Protein AF-A0A815EZP2-F1 (afdb_monomer_lite)

Foldseek 3Di:
DDPVVVCVVCVLVCCLVVLLVVLVVQCVVPVDPVSLVVSLVSNLVSCVVVVSDPPVVSVCSCVVSCVVSVNPPPPPPPDPDPPDDCCVVVVVVVVLVVLVVLVVVLVVVLVVVVLVLQLQLWCNSDLLSVLVQVLCCVLCVVPPDHDARQNSNVVCVVVSVVVNVVSVVVSCCVRPVQVVCPPDDDDPDDPPVSVVVVVVVVVVVVVVVPDQAPLNVVVVVLVVVLVCCRCQCPDPPPDHGCVVVDDVVCDDNVNSVVVSVVVQQVDANHDPPDPPDDGDGNDHPVRCVVPPPVVSVVLSVVLVVLLVVCVVVVVLVVVCVVCVVCVPPDPV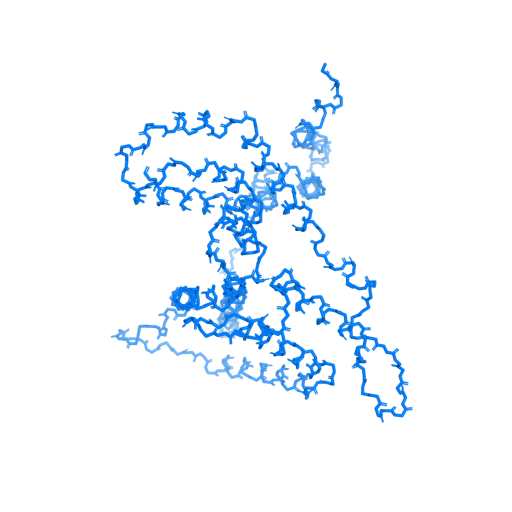VVVVVVVVVLVVVVVVDPSSVSSSVCSSNPSSDPDDPD

Sequence (370 aa):
MTIRLWLKEWYKIMIVIITPILLLPLPLLLQTDESKCAYAILMLLIYWITEAIPIPVTSLLPLVLFPLLGQSVEVINISTLSSDEERSTEQEQKLSSDQVIKLRKGLILCVAYGAVYGGLSTIVGSAATIFLKAFVDEQYANTNFRITFLNYLLFVLPVVVLMMITCWLWLQIRYNYHDLLPWCFCKYRSSNDVDKQLKKTLRRQYNELGFLQWNEGIVLALFLTTVTLWTTRDLAGGQRGWNVLFRSEYVSNGTVALLIGILTMILPNDNPCSKNWKYKPIISWTDLSKNYPWGTLTLLGAGLSISQAFQVSKLSNLLANALHFLHDSSRMAILVAIIVLNELCTQIVNNLSVGTLHMVTNGSNEKIIY

pLDDT: mean 73.45, std 15.84, range [29.08, 95.19]

Structure (mmCIF, N/CA/C/O backbone):
data_AF-A0A815EZP2-F1
#
_entry.id   AF-A0A815EZP2-F1
#
loop_
_atom_site.group_PDB
_atom_site.id
_atom_site.type_symbol
_atom_site.label_atom_id
_atom_site.label_alt_id
_atom_site.label_comp_id
_atom_site.label_asym_id
_atom_site.label_entity_id
_atom_site.label_seq_id
_atom_site.pdbx_PDB_ins_code
_atom_site.Cartn_x
_atom_site.Cartn_y
_atom_site.Cartn_z
_atom_site.occupancy
_atom_site.B_iso_or_equiv
_atom_site.auth_seq_id
_atom_site.auth_comp_id
_atom_site.auth_asym_id
_atom_site.auth_atom_id
_atom_site.pdbx_PDB_model_num
ATOM 1 N N . MET A 1 1 ? 30.664 30.933 -3.432 1.00 52.88 1 MET A N 1
ATOM 2 C CA . MET A 1 1 ? 29.886 29.912 -2.698 1.00 52.88 1 MET A CA 1
ATOM 3 C C . MET A 1 1 ? 29.066 30.633 -1.637 1.00 52.88 1 MET A C 1
ATOM 5 O O . MET A 1 1 ? 29.618 31.137 -0.672 1.00 52.88 1 MET A O 1
ATOM 9 N N . THR A 1 2 ? 27.783 30.868 -1.905 1.00 68.00 2 THR A N 1
ATOM 10 C CA . THR A 1 2 ? 26.933 31.770 -1.110 1.00 68.00 2 THR A CA 1
ATOM 11 C C . THR A 1 2 ? 26.626 31.189 0.271 1.00 68.00 2 THR A C 1
ATOM 13 O O . THR A 1 2 ? 26.142 30.065 0.356 1.00 68.00 2 THR A O 1
ATOM 16 N N . ILE A 1 3 ? 26.814 31.985 1.330 1.00 62.72 3 ILE A N 1
ATOM 17 C CA . ILE A 1 3 ? 26.511 31.679 2.747 1.00 62.72 3 ILE A CA 1
ATOM 18 C C . ILE A 1 3 ? 25.138 31.002 2.945 1.00 62.72 3 ILE A C 1
ATOM 20 O O . ILE A 1 3 ? 24.989 30.134 3.797 1.00 62.72 3 ILE A O 1
ATOM 24 N N . ARG A 1 4 ? 24.144 31.317 2.103 1.00 57.75 4 ARG A N 1
ATOM 25 C CA . ARG A 1 4 ? 22.814 30.680 2.116 1.00 57.75 4 ARG A CA 1
ATOM 26 C C . ARG A 1 4 ? 22.814 29.175 1.810 1.00 57.75 4 ARG A C 1
ATOM 28 O O . ARG A 1 4 ? 21.975 28.465 2.350 1.00 57.75 4 ARG A O 1
ATOM 35 N N . LEU A 1 5 ? 23.721 28.689 0.959 1.00 55.97 5 LEU A N 1
ATOM 36 C CA . LEU A 1 5 ? 23.849 27.257 0.644 1.00 55.97 5 LEU A CA 1
ATOM 37 C C . LEU A 1 5 ? 24.532 26.513 1.795 1.00 55.97 5 LEU A C 1
ATOM 39 O O . LEU A 1 5 ? 24.068 25.452 2.194 1.00 55.97 5 LEU A O 1
ATOM 43 N N . TRP A 1 6 ? 25.547 27.138 2.397 1.00 65.31 6 TRP A N 1
ATOM 44 C CA . TRP A 1 6 ? 26.230 26.608 3.575 1.00 65.31 6 TRP A CA 1
ATOM 45 C C . TRP A 1 6 ? 25.288 26.508 4.789 1.00 65.31 6 TRP A C 1
ATOM 47 O O . TRP A 1 6 ? 25.218 25.466 5.431 1.00 65.31 6 TRP A O 1
ATOM 57 N N . LEU A 1 7 ? 24.452 27.524 5.050 1.00 58.38 7 LEU A N 1
ATOM 58 C CA . LEU A 1 7 ? 23.439 27.437 6.112 1.00 58.38 7 LEU A CA 1
ATOM 59 C C . LEU A 1 7 ? 22.415 26.314 5.872 1.00 58.38 7 LEU A C 1
ATOM 61 O O . LEU A 1 7 ? 21.995 25.666 6.825 1.00 58.38 7 LEU A O 1
ATOM 65 N N . LYS A 1 8 ? 22.016 26.056 4.622 1.00 63.31 8 LYS A N 1
ATOM 66 C CA . LYS A 1 8 ? 20.999 25.043 4.296 1.00 63.31 8 LYS A CA 1
ATOM 67 C C . LYS A 1 8 ? 21.500 23.602 4.468 1.00 63.31 8 LYS A C 1
ATOM 69 O O . LYS A 1 8 ? 20.690 22.718 4.719 1.00 63.31 8 LYS A O 1
ATOM 74 N N . GLU A 1 9 ? 22.804 23.364 4.365 1.00 65.44 9 GLU A N 1
ATOM 75 C CA . GLU A 1 9 ? 23.397 22.038 4.596 1.00 65.44 9 GLU A CA 1
ATOM 76 C C . GLU A 1 9 ? 23.692 21.778 6.078 1.00 65.44 9 GLU A C 1
ATOM 78 O O . GLU A 1 9 ? 23.512 20.661 6.557 1.00 65.44 9 GLU A O 1
ATOM 83 N N . TRP A 1 10 ? 24.078 22.812 6.829 1.00 73.25 10 TRP A N 1
ATOM 84 C CA . TRP A 1 10 ? 24.577 22.644 8.196 1.00 73.25 10 TRP A CA 1
ATOM 85 C C . TRP A 1 10 ? 23.557 22.979 9.291 1.00 73.25 10 TRP A C 1
ATOM 87 O O . TRP A 1 10 ? 23.804 22.649 10.450 1.00 73.25 10 TRP A O 1
ATOM 97 N N . TYR A 1 11 ? 22.393 23.569 8.970 1.00 77.69 11 TYR A N 1
ATOM 98 C CA . TYR A 1 11 ? 21.425 23.998 9.996 1.00 77.69 11 TYR A CA 1
ATOM 99 C C . TYR A 1 11 ? 20.952 22.864 10.914 1.00 77.69 11 TYR A C 1
ATOM 101 O O . TYR A 1 11 ? 20.789 23.097 12.106 1.00 77.69 11 TYR A O 1
ATOM 109 N N . LYS A 1 12 ? 20.782 21.633 10.412 1.00 76.50 12 LYS A N 1
ATOM 110 C CA . LYS A 1 12 ? 20.372 20.488 11.247 1.00 76.50 12 LYS A CA 1
ATOM 111 C C . LYS A 1 12 ? 21.448 20.107 12.262 1.00 76.50 12 LYS A C 1
ATOM 113 O O . LYS A 1 12 ? 21.143 19.923 13.432 1.00 76.50 12 LYS A O 1
ATOM 118 N N . ILE A 1 13 ? 22.708 20.058 11.830 1.00 79.12 13 ILE A N 1
ATOM 119 C CA . ILE A 1 13 ? 23.859 19.759 12.697 1.00 79.12 13 ILE A CA 1
ATOM 120 C C . ILE A 1 13 ? 24.054 20.886 13.717 1.00 79.12 13 ILE A C 1
ATOM 122 O O . ILE A 1 13 ? 24.265 20.627 14.899 1.00 79.12 13 ILE A O 1
ATOM 126 N N . MET A 1 14 ? 23.909 22.138 13.277 1.00 77.06 14 MET A N 1
ATOM 127 C CA . MET A 1 14 ? 23.937 23.304 14.158 1.00 77.06 14 MET A CA 1
ATOM 128 C C . MET A 1 14 ? 22.824 23.233 15.207 1.00 77.06 14 MET A C 1
ATOM 130 O O . MET A 1 14 ? 23.104 23.448 16.376 1.00 77.06 14 MET A O 1
ATOM 134 N N . ILE A 1 15 ? 21.594 22.859 14.840 1.00 81.00 15 ILE A N 1
ATOM 135 C CA . ILE A 1 15 ? 20.498 22.666 15.801 1.00 81.00 15 ILE A CA 1
ATOM 136 C C . ILE A 1 15 ? 20.856 21.558 16.799 1.00 81.00 15 ILE A C 1
ATOM 138 O O . ILE A 1 15 ? 20.778 21.792 18.000 1.00 81.00 15 ILE A O 1
ATOM 142 N N . VAL A 1 16 ? 21.333 20.393 16.357 1.00 82.62 16 VAL A N 1
ATOM 143 C CA . VAL A 1 16 ? 21.694 19.286 17.270 1.00 82.62 16 VAL A CA 1
ATOM 144 C C . VAL A 1 16 ? 22.792 19.665 18.273 1.00 82.62 16 VAL A C 1
ATOM 146 O O . VAL A 1 16 ? 22.771 19.201 19.408 1.00 82.62 16 VAL A O 1
ATOM 149 N N . ILE A 1 17 ? 23.739 20.524 17.891 1.00 83.38 17 ILE A N 1
ATOM 150 C CA . ILE A 1 17 ? 24.850 20.927 18.767 1.00 83.38 17 ILE A CA 1
ATOM 151 C C . ILE A 1 17 ? 24.485 22.142 19.632 1.00 83.38 17 ILE A C 1
ATOM 153 O O . ILE A 1 17 ? 24.824 22.186 20.811 1.00 83.38 17 ILE A O 1
ATOM 157 N N . ILE A 1 18 ? 23.780 23.130 19.077 1.00 84.25 18 ILE A N 1
ATOM 158 C CA . ILE A 1 18 ? 23.463 24.390 19.768 1.00 84.25 18 ILE A CA 1
ATOM 159 C C . ILE A 1 18 ? 22.349 24.191 20.798 1.00 84.25 18 ILE A C 1
ATOM 161 O O . ILE A 1 18 ? 22.422 24.763 21.880 1.00 84.25 18 ILE A O 1
ATOM 165 N N . THR A 1 19 ? 21.341 23.366 20.504 1.00 83.12 19 THR A N 1
ATOM 166 C CA . THR A 1 19 ? 20.189 23.133 21.397 1.00 83.12 19 THR A CA 1
ATOM 167 C C . THR A 1 19 ? 20.578 22.640 22.805 1.00 83.12 19 THR A C 1
ATOM 169 O O . THR A 1 19 ? 20.113 23.246 23.773 1.00 83.12 19 THR A O 1
ATOM 172 N N . PRO A 1 20 ? 21.460 21.630 22.987 1.00 81.44 20 PRO A N 1
ATOM 173 C CA . PRO A 1 20 ? 21.861 21.165 24.315 1.00 81.44 20 PRO A CA 1
ATOM 174 C C . PRO A 1 20 ? 22.700 22.197 25.062 1.00 81.44 20 PRO A C 1
ATOM 176 O O . PRO A 1 20 ? 22.590 22.262 26.282 1.00 81.44 20 PRO A O 1
ATOM 179 N N . ILE A 1 21 ? 23.498 23.002 24.348 1.00 84.19 21 ILE A N 1
ATOM 180 C CA . ILE A 1 21 ? 24.347 24.063 24.912 1.00 84.19 21 ILE A CA 1
ATOM 181 C C . ILE A 1 21 ? 23.494 25.253 25.361 1.00 84.19 21 ILE A C 1
ATOM 183 O O . ILE A 1 21 ? 23.709 25.792 26.442 1.00 84.19 21 ILE A O 1
ATOM 187 N N . LEU A 1 22 ? 22.497 25.637 24.560 1.00 84.44 22 LEU A N 1
ATOM 188 C CA . LEU A 1 22 ? 21.577 26.731 24.863 1.00 84.44 22 LEU A CA 1
ATOM 189 C C . LEU A 1 22 ? 20.693 26.413 26.075 1.00 84.44 22 LEU A C 1
ATOM 191 O O . LEU A 1 22 ? 20.415 27.297 26.880 1.00 84.44 22 LEU A O 1
ATOM 195 N N . LEU A 1 23 ? 20.259 25.157 26.205 1.00 81.06 23 LEU A N 1
ATOM 196 C CA . LEU A 1 23 ? 19.436 24.690 27.322 1.00 81.06 23 LEU A CA 1
ATOM 197 C C . LEU A 1 23 ? 20.267 24.270 28.547 1.00 81.06 23 LEU A C 1
ATOM 199 O O . LEU A 1 23 ? 19.699 24.115 29.623 1.00 81.06 23 LEU A O 1
ATOM 203 N N . LEU A 1 24 ? 21.592 24.114 28.419 1.00 80.75 24 LEU A N 1
ATOM 204 C CA . LEU A 1 24 ? 22.510 23.711 29.498 1.00 80.75 24 LEU A CA 1
ATOM 205 C C . LEU A 1 24 ? 22.466 24.597 30.761 1.00 80.75 24 LEU A C 1
ATOM 207 O O . LEU A 1 24 ? 22.615 24.054 31.855 1.00 80.75 24 LEU A O 1
ATOM 211 N N . PRO A 1 25 ? 22.254 25.928 30.678 1.00 78.69 25 PRO A N 1
ATOM 212 C CA . PRO A 1 25 ? 22.149 26.768 31.868 1.00 78.69 25 PRO A CA 1
ATOM 213 C C . PRO A 1 25 ? 20.970 26.371 32.768 1.00 78.69 25 PRO A C 1
ATOM 215 O O . PRO A 1 25 ? 21.020 26.599 33.970 1.00 78.69 25 PRO A O 1
ATOM 218 N N . LEU A 1 26 ? 19.928 25.747 32.208 1.00 73.69 26 LEU A N 1
ATOM 219 C CA . LEU A 1 26 ? 18.676 25.413 32.889 1.00 73.69 26 LEU A CA 1
ATOM 220 C C . LEU A 1 26 ? 18.865 24.372 34.019 1.00 73.69 26 LEU A C 1
ATOM 222 O O . LEU A 1 26 ? 18.473 24.672 35.147 1.00 73.69 26 LEU A O 1
ATOM 226 N N . PRO A 1 27 ? 19.526 23.214 33.801 1.00 70.50 27 PRO A N 1
ATOM 227 C CA . PRO A 1 27 ? 19.880 22.290 34.883 1.00 70.50 27 PRO A CA 1
ATOM 228 C C . PRO A 1 27 ? 21.042 22.779 35.769 1.00 70.50 27 PRO A C 1
ATOM 230 O O . PRO A 1 27 ? 21.146 22.352 36.918 1.00 70.50 27 PRO A O 1
ATOM 233 N N . LEU A 1 28 ? 21.917 23.665 35.270 1.00 73.44 28 LEU A N 1
ATOM 234 C CA . LEU A 1 28 ? 23.101 24.141 36.006 1.00 73.44 28 LEU A CA 1
ATOM 235 C C . LEU A 1 28 ? 22.796 25.266 37.007 1.00 73.44 28 LEU A C 1
ATOM 237 O O . LEU A 1 28 ? 23.411 25.301 38.071 1.00 73.44 28 LEU A O 1
ATOM 241 N N . LEU A 1 29 ? 21.866 26.170 36.678 1.00 69.56 29 LEU A N 1
ATOM 242 C CA . LEU A 1 29 ? 21.496 27.316 37.520 1.00 69.56 29 LEU A CA 1
ATOM 243 C C . LEU A 1 29 ? 20.474 26.957 38.602 1.00 69.56 29 LEU A C 1
ATOM 245 O O . LEU A 1 29 ? 20.516 27.537 39.682 1.00 69.56 29 LEU A O 1
ATOM 249 N N . LEU A 1 30 ? 19.549 26.037 38.312 1.00 65.38 30 LEU A N 1
ATOM 250 C CA . LEU A 1 30 ? 18.424 25.735 39.203 1.00 65.38 30 LEU A CA 1
ATOM 251 C C . LEU A 1 30 ? 18.630 24.460 40.030 1.00 65.38 30 LEU A C 1
ATOM 253 O O . LEU A 1 30 ? 17.992 24.347 41.066 1.00 65.38 30 LEU A O 1
ATOM 257 N N . GLN A 1 31 ? 19.512 23.537 39.618 1.00 64.69 31 GLN A N 1
ATOM 258 C CA . GLN A 1 31 ? 19.901 22.291 40.316 1.00 64.69 31 GLN A CA 1
ATOM 259 C C . GLN A 1 31 ? 18.762 21.459 40.955 1.00 64.69 31 GLN A C 1
ATOM 261 O O . GLN A 1 31 ? 19.028 20.554 41.743 1.00 64.69 31 GLN A O 1
ATOM 266 N N . THR A 1 32 ? 17.499 21.695 40.594 1.00 70.56 32 THR A N 1
ATOM 267 C CA . THR A 1 32 ? 16.339 20.914 41.036 1.00 70.56 32 THR A CA 1
ATOM 268 C C . THR A 1 32 ? 16.089 19.748 40.087 1.00 70.56 32 THR A C 1
ATOM 270 O O . THR A 1 32 ? 16.377 19.835 38.889 1.00 70.56 32 THR A O 1
ATOM 273 N N . ASP A 1 33 ? 15.494 18.664 40.583 1.00 57.00 33 ASP A N 1
ATOM 274 C CA . ASP A 1 33 ? 15.139 17.510 39.745 1.00 57.00 33 ASP A CA 1
ATOM 275 C C . ASP A 1 33 ? 14.127 17.869 38.646 1.00 57.00 33 ASP A C 1
ATOM 277 O O . ASP A 1 33 ? 14.192 17.352 37.529 1.00 57.00 33 ASP A O 1
ATOM 281 N N . GLU A 1 34 ? 13.268 18.852 38.909 1.00 63.25 34 GLU A N 1
ATOM 282 C CA . GLU A 1 34 ? 12.326 19.404 37.935 1.00 63.25 34 GLU A CA 1
ATOM 283 C C . GLU A 1 34 ? 13.038 20.089 36.755 1.00 63.25 34 GLU A C 1
ATOM 285 O O . GLU A 1 34 ? 12.648 19.896 35.602 1.00 63.25 34 GLU A O 1
ATOM 290 N N . SER A 1 35 ? 14.133 20.822 37.008 1.00 63.34 35 SER A N 1
ATOM 291 C CA . SER A 1 35 ? 14.918 21.498 35.960 1.00 63.34 35 SER A CA 1
ATOM 292 C C . SER A 1 35 ? 15.638 20.522 35.020 1.00 63.34 35 SER A C 1
ATOM 294 O O . SER A 1 35 ? 15.725 20.767 33.814 1.00 63.34 35 SER A O 1
ATOM 296 N N . LYS A 1 36 ? 16.098 19.380 35.546 1.00 63.50 36 LYS A N 1
ATOM 297 C CA . LYS A 1 36 ? 16.730 18.302 34.768 1.00 63.50 36 LYS A CA 1
ATOM 298 C C . LYS A 1 36 ? 15.706 17.583 33.884 1.00 63.50 36 LYS A C 1
ATOM 300 O O . LYS A 1 36 ? 15.991 17.295 32.721 1.00 63.50 36 LYS A O 1
ATOM 305 N N . CYS A 1 37 ? 14.489 17.371 34.392 1.00 59.56 37 CYS A N 1
ATOM 306 C CA . CYS A 1 37 ? 13.375 16.831 33.608 1.00 59.56 37 CYS A CA 1
ATOM 307 C C . CYS A 1 37 ? 12.916 17.798 32.512 1.00 59.56 37 CYS A C 1
ATOM 309 O O . CYS A 1 37 ? 12.745 17.398 31.358 1.00 59.56 37 CYS A O 1
ATOM 311 N N . ALA A 1 38 ? 12.773 19.082 32.847 1.00 67.25 38 ALA A N 1
ATOM 312 C CA . ALA A 1 38 ? 12.411 20.120 31.889 1.00 67.25 38 ALA A CA 1
ATOM 313 C C . ALA A 1 38 ? 13.440 20.230 30.751 1.00 67.25 38 ALA A C 1
ATOM 315 O O . ALA A 1 38 ? 13.052 20.337 29.589 1.00 67.25 38 ALA A O 1
ATOM 316 N N . TYR A 1 39 ? 14.738 20.120 31.057 1.00 77.25 39 TYR A N 1
ATOM 317 C CA . TYR A 1 39 ? 15.813 20.077 30.060 1.00 77.25 39 TYR A CA 1
ATOM 318 C C . TYR A 1 39 ? 15.637 18.928 29.050 1.00 77.25 39 TYR A C 1
ATOM 320 O O . TYR A 1 39 ? 15.688 19.158 27.839 1.00 77.25 39 TYR A O 1
ATOM 328 N N . ALA A 1 40 ? 15.375 17.707 29.529 1.00 70.19 40 ALA A N 1
ATOM 329 C CA . ALA A 1 40 ? 15.188 16.537 28.668 1.00 70.19 40 ALA A CA 1
ATOM 330 C C . ALA A 1 40 ? 13.946 16.666 27.766 1.00 70.19 40 ALA A C 1
ATOM 332 O O . ALA A 1 40 ? 14.004 16.349 26.575 1.00 70.19 40 ALA A O 1
ATOM 333 N N . ILE A 1 41 ? 12.838 17.181 28.309 1.00 70.12 41 ILE A N 1
ATOM 334 C CA . ILE A 1 41 ? 11.584 17.376 27.567 1.00 70.12 41 ILE A CA 1
ATOM 335 C C . ILE A 1 41 ? 11.726 18.489 26.521 1.00 70.12 41 ILE A C 1
ATOM 337 O O . ILE A 1 41 ? 11.300 18.314 25.380 1.00 70.12 41 ILE A O 1
ATOM 341 N N . LEU A 1 42 ? 12.351 19.619 26.867 1.00 76.19 42 LEU A N 1
ATOM 342 C CA . LEU A 1 42 ? 12.559 20.731 25.934 1.00 76.19 42 LEU A CA 1
ATOM 343 C C . LEU A 1 42 ? 13.489 20.342 24.777 1.00 76.19 42 LEU A C 1
ATOM 345 O O . LEU A 1 42 ? 13.211 20.692 23.630 1.00 76.19 42 LEU A O 1
ATOM 349 N N . MET A 1 43 ? 14.539 19.561 25.049 1.00 77.25 43 MET A N 1
ATOM 350 C CA . MET A 1 43 ? 15.396 18.994 24.003 1.00 77.25 43 MET A CA 1
ATOM 351 C C . MET A 1 43 ? 14.627 18.064 23.056 1.00 77.25 43 MET A C 1
ATOM 353 O O . MET A 1 43 ? 14.754 18.192 21.837 1.00 77.25 43 MET A O 1
ATOM 357 N N . LEU A 1 44 ? 13.794 17.168 23.598 1.00 70.19 44 LEU A N 1
ATOM 358 C CA . LEU A 1 44 ? 12.948 16.272 22.802 1.00 70.19 44 LEU A CA 1
ATOM 359 C C . LEU A 1 44 ? 12.021 17.065 21.867 1.00 70.19 44 LEU A C 1
ATOM 361 O O . LEU A 1 44 ? 11.936 16.789 20.670 1.00 70.19 44 LEU A O 1
ATOM 365 N N . LEU A 1 45 ? 11.357 18.081 22.418 1.00 70.12 45 LEU A N 1
ATOM 366 C CA . LEU A 1 45 ? 10.350 18.876 21.724 1.00 70.12 45 LEU A CA 1
ATOM 367 C C . LEU A 1 45 ? 10.969 19.683 20.569 1.00 70.12 45 LEU A C 1
ATOM 369 O O . LEU A 1 45 ? 10.420 19.704 19.467 1.00 70.12 45 LEU A O 1
ATOM 373 N N . ILE A 1 46 ? 12.152 20.274 20.772 1.00 79.06 46 ILE A N 1
ATOM 374 C CA . ILE A 1 46 ? 12.862 21.020 19.721 1.00 79.06 46 ILE A CA 1
ATOM 375 C C . ILE A 1 46 ? 13.332 20.086 18.597 1.00 79.06 46 ILE A C 1
ATOM 377 O O . ILE A 1 46 ? 13.204 20.437 17.422 1.00 79.06 46 ILE A O 1
ATOM 381 N N . TYR A 1 47 ? 13.822 18.884 18.912 1.00 80.12 47 TYR A N 1
ATOM 382 C CA . TYR A 1 47 ? 14.264 17.928 17.888 1.00 80.12 47 TYR A CA 1
ATOM 383 C C . TYR A 1 47 ? 13.123 17.307 17.087 1.00 80.12 47 TYR A C 1
ATOM 385 O O . TYR A 1 47 ? 13.312 17.011 15.906 1.00 80.12 47 TYR A O 1
ATOM 393 N N . TRP A 1 48 ? 11.939 17.166 17.683 1.00 71.75 48 TRP A N 1
ATOM 394 C CA . TRP A 1 48 ? 10.738 16.757 16.958 1.00 71.75 48 TRP A CA 1
ATOM 395 C C . TRP A 1 48 ? 10.231 17.832 16.005 1.00 71.75 48 TRP A C 1
ATOM 397 O O . TRP A 1 48 ? 9.913 17.517 14.863 1.00 71.75 48 TRP A O 1
ATOM 407 N N . ILE A 1 49 ? 10.203 19.096 16.431 1.00 74.12 49 ILE A N 1
ATOM 408 C CA . ILE A 1 49 ? 9.731 20.193 15.572 1.00 74.12 49 ILE A CA 1
ATOM 409 C C . ILE A 1 49 ? 10.698 20.456 14.409 1.00 74.12 49 ILE A C 1
ATOM 411 O O . ILE A 1 49 ? 10.271 20.806 13.313 1.00 74.12 49 ILE A O 1
ATOM 415 N N . THR A 1 50 ? 12.004 20.308 14.636 1.00 75.81 50 THR A N 1
ATOM 416 C CA . THR A 1 50 ? 13.031 20.660 13.640 1.00 75.81 50 THR A CA 1
ATOM 417 C C . THR A 1 50 ? 13.430 19.510 12.713 1.00 75.81 50 THR A C 1
ATOM 419 O O . THR A 1 50 ? 14.191 19.743 11.771 1.00 75.81 50 THR A O 1
ATOM 422 N N . GLU A 1 51 ? 12.953 18.283 12.971 1.00 77.69 51 GLU A N 1
ATOM 423 C CA . GLU A 1 51 ? 13.362 17.046 12.279 1.00 77.69 51 GLU A CA 1
ATOM 424 C C . GLU A 1 51 ? 14.890 16.962 12.068 1.00 77.69 51 GLU A C 1
ATOM 426 O O . GLU A 1 51 ? 15.400 16.567 11.007 1.00 77.69 51 GLU A O 1
ATOM 431 N N . ALA A 1 52 ? 15.640 17.414 13.079 1.00 74.06 52 ALA A N 1
ATOM 432 C CA . ALA A 1 52 ? 17.096 17.481 13.029 1.00 74.06 52 ALA A CA 1
ATOM 433 C C . ALA A 1 52 ? 17.734 16.092 13.209 1.00 74.06 52 ALA A C 1
ATOM 435 O O . ALA A 1 52 ? 18.812 15.835 12.676 1.00 74.06 52 ALA A O 1
ATOM 436 N N . ILE A 1 53 ? 17.038 15.189 13.909 1.00 76.56 53 ILE A N 1
ATOM 437 C CA . ILE A 1 53 ? 17.402 13.785 14.139 1.00 76.56 53 ILE A CA 1
ATOM 438 C C . ILE A 1 53 ? 16.171 12.914 13.810 1.00 76.56 53 ILE A C 1
ATOM 440 O O . ILE A 1 53 ? 15.050 13.334 14.106 1.00 76.56 53 ILE A O 1
ATOM 444 N N . PRO A 1 54 ? 16.333 11.701 13.240 1.00 68.06 54 PRO A N 1
ATOM 445 C CA . PRO A 1 54 ? 15.224 10.776 13.010 1.00 68.06 54 PRO A CA 1
ATOM 446 C C . PRO A 1 54 ? 14.369 10.529 14.266 1.00 68.06 54 PRO A C 1
ATOM 448 O O . PRO A 1 54 ? 14.887 10.324 15.367 1.00 68.06 54 PRO A O 1
ATOM 451 N N . ILE A 1 55 ? 13.047 10.496 14.088 1.00 67.19 55 ILE A N 1
ATOM 452 C CA . ILE A 1 55 ? 12.036 10.357 15.155 1.00 67.19 55 ILE A CA 1
ATOM 453 C C . ILE A 1 55 ? 12.289 9.149 16.093 1.00 67.19 55 ILE A C 1
ATOM 455 O O . ILE A 1 55 ? 12.139 9.297 17.307 1.00 67.19 55 ILE A O 1
ATOM 459 N N . PRO A 1 56 ? 12.751 7.976 15.611 1.00 57.84 56 PRO A N 1
ATOM 460 C CA . PRO A 1 56 ? 13.066 6.858 16.502 1.00 57.84 56 PRO A CA 1
ATOM 461 C C . PRO A 1 56 ? 14.240 7.156 17.444 1.00 57.84 56 PRO A C 1
ATOM 463 O O . PRO A 1 56 ? 14.190 6.823 18.624 1.00 57.84 56 PRO A O 1
ATOM 466 N N . VAL A 1 57 ? 15.276 7.840 16.956 1.00 67.69 57 VAL A N 1
ATOM 467 C CA . VAL A 1 57 ? 16.484 8.143 17.740 1.00 67.69 57 VAL A CA 1
ATOM 468 C C . VAL A 1 57 ? 16.201 9.234 18.774 1.00 67.69 57 VAL A C 1
ATOM 470 O O . VAL A 1 57 ? 16.649 9.133 19.914 1.00 67.69 57 VAL A O 1
ATOM 473 N N . THR A 1 58 ? 15.387 10.233 18.424 1.00 74.38 58 THR A N 1
ATOM 474 C CA . THR A 1 58 ? 14.929 11.247 19.391 1.00 74.38 58 THR A CA 1
ATOM 475 C C . THR A 1 58 ? 14.078 10.635 20.504 1.00 74.38 58 THR A C 1
ATOM 477 O O . THR A 1 58 ? 14.217 11.034 21.654 1.00 74.38 58 THR A O 1
ATOM 480 N N . SER A 1 59 ? 13.270 9.608 20.215 1.00 60.53 59 SER A N 1
ATOM 481 C CA . SER A 1 59 ? 12.461 8.921 21.236 1.00 60.53 59 SER A CA 1
ATOM 482 C C . SER A 1 59 ? 13.276 8.116 22.262 1.00 60.53 59 SER A C 1
ATOM 484 O O . SER A 1 59 ? 12.799 7.873 23.368 1.00 60.53 59 SER A O 1
ATOM 486 N N . LEU A 1 60 ? 14.518 7.743 21.927 1.00 66.31 60 LEU A N 1
ATOM 487 C CA . LEU A 1 60 ? 15.446 7.033 22.820 1.00 66.31 60 LEU A CA 1
ATOM 488 C C . LEU A 1 60 ? 16.279 7.980 23.693 1.00 66.31 60 LEU A C 1
ATOM 490 O O . LEU A 1 60 ? 16.956 7.547 24.620 1.00 66.31 60 LEU A O 1
ATOM 494 N N . LEU A 1 61 ? 16.229 9.279 23.416 1.00 71.94 61 LEU A N 1
ATOM 495 C CA . LEU A 1 61 ? 17.046 10.292 24.071 1.00 71.94 61 LEU A CA 1
ATOM 496 C C . LEU A 1 61 ? 16.793 10.390 25.598 1.00 71.94 61 LEU A C 1
ATOM 498 O O . LEU A 1 61 ? 17.772 10.478 26.342 1.00 71.94 61 LEU A O 1
ATOM 502 N N . PRO A 1 62 ? 15.549 10.263 26.113 1.00 60.56 62 PRO A N 1
ATOM 503 C CA . PRO A 1 62 ? 15.287 10.220 27.556 1.00 60.56 62 PRO A CA 1
ATOM 504 C C . PRO A 1 62 ? 15.936 9.025 28.270 1.00 60.56 62 PRO A C 1
ATOM 506 O O . PRO A 1 62 ? 16.385 9.159 29.405 1.00 60.56 62 PRO A O 1
ATOM 509 N N . LEU A 1 63 ? 16.046 7.875 27.591 1.00 65.31 63 LEU A N 1
ATOM 510 C CA . LEU A 1 63 ? 16.672 6.663 28.134 1.00 65.31 63 LEU A CA 1
ATOM 511 C C . LEU A 1 63 ? 18.148 6.894 28.481 1.00 65.31 63 LEU A C 1
ATOM 513 O O . LEU A 1 63 ? 18.661 6.295 29.418 1.00 65.31 63 LEU A O 1
ATOM 517 N N . VAL A 1 64 ? 18.825 7.753 27.719 1.00 73.25 64 VAL A N 1
ATOM 518 C CA . VAL A 1 64 ? 20.245 8.067 27.905 1.00 73.25 64 VAL A CA 1
ATOM 519 C C . VAL A 1 64 ? 20.422 9.294 28.798 1.00 73.25 64 VAL A C 1
ATOM 521 O O . VAL A 1 64 ? 21.286 9.287 29.670 1.00 73.25 64 VAL A O 1
ATOM 524 N N . LEU A 1 65 ? 19.593 10.331 28.628 1.00 69.12 65 LEU A N 1
ATOM 525 C CA . LEU A 1 65 ? 19.707 11.572 29.397 1.00 69.12 65 LEU A CA 1
ATOM 526 C C . LEU A 1 65 ? 19.354 11.419 30.874 1.00 69.12 65 LEU A C 1
ATOM 528 O O . LEU A 1 65 ? 20.046 12.003 31.703 1.00 69.12 65 LEU A O 1
ATOM 532 N N . PHE A 1 66 ? 18.297 10.678 31.222 1.00 64.44 66 PHE A N 1
ATOM 533 C CA . PHE A 1 66 ? 17.867 10.585 32.621 1.00 64.44 66 PHE A CA 1
ATOM 534 C C . PHE A 1 66 ? 18.921 9.918 33.523 1.00 64.44 66 PHE A C 1
ATOM 536 O O . PHE A 1 66 ? 19.254 10.506 34.556 1.00 64.44 66 PHE A O 1
ATOM 543 N N . PRO A 1 67 ? 19.558 8.798 33.118 1.00 64.00 67 PRO A N 1
ATOM 544 C CA . PRO A 1 67 ? 20.689 8.242 33.859 1.00 64.00 67 PRO A CA 1
ATOM 545 C C . PRO A 1 67 ? 21.908 9.176 33.914 1.00 64.00 67 PRO A C 1
ATOM 547 O O . PRO A 1 67 ? 22.551 9.279 34.956 1.00 64.00 67 PRO A O 1
ATOM 550 N N . LEU A 1 68 ? 22.218 9.891 32.821 1.00 67.31 68 LEU A N 1
ATOM 551 C CA . LEU A 1 68 ? 23.345 10.839 32.752 1.00 67.31 68 LEU A CA 1
ATOM 552 C C . LEU A 1 68 ? 23.157 12.072 33.647 1.00 67.31 68 LEU A C 1
ATOM 554 O O . LEU A 1 68 ? 24.135 12.608 34.161 1.00 67.31 68 LEU A O 1
ATOM 558 N N . LEU A 1 69 ? 21.914 12.512 33.862 1.00 65.06 69 LEU A N 1
ATOM 559 C CA . LEU A 1 69 ? 21.565 13.634 34.743 1.00 65.06 69 LEU A CA 1
ATOM 560 C C . LEU A 1 69 ? 21.483 13.228 36.231 1.00 65.06 69 LEU A C 1
ATOM 562 O O . LEU A 1 69 ? 21.103 14.042 37.081 1.00 65.06 69 LEU A O 1
ATOM 566 N N . GLY A 1 70 ? 21.866 11.985 36.552 1.00 59.00 70 GLY A N 1
ATOM 567 C CA . GLY A 1 70 ? 21.906 11.451 37.912 1.00 59.00 70 GLY A CA 1
ATOM 568 C C . GLY A 1 70 ? 20.52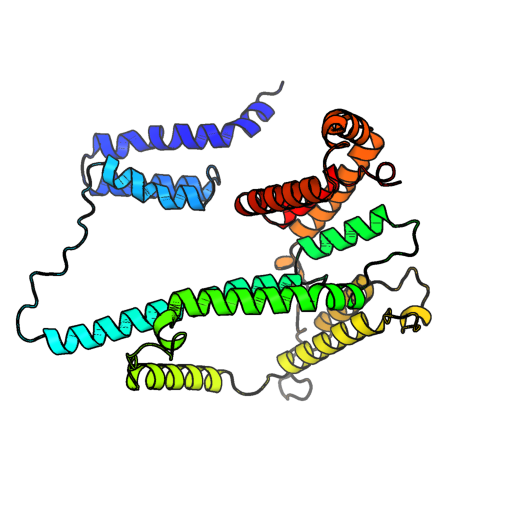7 11.156 38.499 1.00 59.00 70 GLY A C 1
ATOM 569 O O . GLY A 1 70 ? 20.412 10.996 39.710 1.00 59.00 70 GLY A O 1
ATOM 570 N N . GLN A 1 71 ? 19.482 11.099 37.667 1.00 52.09 71 GLN A N 1
ATOM 571 C CA . GLN A 1 71 ? 18.158 10.674 38.102 1.00 52.09 71 GLN A CA 1
ATOM 572 C C . GLN A 1 71 ? 18.103 9.153 38.032 1.00 52.09 71 GLN A C 1
ATOM 574 O O . GLN A 1 71 ? 18.057 8.555 36.954 1.00 52.09 71 GLN A O 1
ATOM 579 N N . SER A 1 72 ? 18.140 8.513 39.198 1.00 44.97 72 SER A N 1
ATOM 580 C CA . SER A 1 72 ? 17.854 7.091 39.307 1.00 44.97 72 SER A CA 1
ATOM 581 C C . SER A 1 72 ? 16.414 6.863 38.859 1.00 44.97 72 SER A C 1
ATOM 583 O O . SER A 1 72 ? 15.473 7.240 39.556 1.00 44.97 72 SER A O 1
ATOM 585 N N . VAL A 1 73 ? 16.237 6.247 37.691 1.00 42.62 73 VAL A N 1
ATOM 586 C CA . VAL A 1 73 ? 14.965 5.614 37.350 1.00 42.62 73 VAL A CA 1
ATOM 587 C C . VAL A 1 73 ? 14.817 4.465 38.332 1.00 42.62 73 VAL A C 1
ATOM 589 O O . VAL A 1 73 ? 15.448 3.419 38.181 1.00 42.62 73 VAL A O 1
ATOM 592 N N . GLU A 1 74 ? 14.051 4.696 39.392 1.00 41.03 74 GLU A N 1
ATOM 593 C CA . GLU A 1 74 ? 13.686 3.654 40.332 1.00 41.03 74 GLU A CA 1
ATOM 594 C C . GLU A 1 74 ? 12.837 2.647 39.551 1.00 41.03 74 GLU A C 1
ATOM 596 O O . GLU A 1 74 ? 11.668 2.872 39.232 1.00 41.03 74 GLU A O 1
ATOM 601 N N . VAL A 1 75 ? 13.471 1.551 39.135 1.00 42.69 75 VAL A N 1
ATOM 602 C CA . VAL A 1 75 ? 12.756 0.381 38.643 1.00 42.69 75 VAL A CA 1
ATOM 603 C C . VAL A 1 75 ? 11.951 -0.103 39.836 1.00 42.69 75 VAL A C 1
ATOM 605 O O . VAL A 1 75 ? 12.514 -0.653 40.779 1.00 42.69 75 VAL A O 1
ATOM 608 N N . ILE A 1 76 ? 10.651 0.186 39.826 1.00 36.72 76 ILE A N 1
ATOM 609 C CA . ILE A 1 76 ? 9.732 -0.154 40.908 1.00 36.72 76 ILE A CA 1
ATOM 610 C C . ILE A 1 76 ? 9.874 -1.654 41.198 1.00 36.72 76 ILE A C 1
ATOM 612 O O . ILE A 1 76 ? 9.432 -2.499 40.417 1.00 36.72 76 ILE A O 1
ATOM 616 N N . ASN A 1 77 ? 10.498 -1.981 42.330 1.00 33.19 77 ASN A N 1
ATOM 617 C CA . ASN A 1 77 ? 10.494 -3.320 42.904 1.00 33.19 77 ASN A CA 1
ATOM 618 C C . ASN A 1 77 ? 9.102 -3.557 43.501 1.00 33.19 77 ASN A C 1
ATOM 620 O O . ASN A 1 77 ? 8.818 -3.198 44.641 1.00 33.19 77 ASN A O 1
ATOM 624 N N . ILE A 1 78 ? 8.201 -4.135 42.704 1.00 36.44 78 ILE A N 1
ATOM 625 C CA . ILE A 1 78 ? 6.827 -4.468 43.111 1.00 36.44 78 ILE A CA 1
ATOM 626 C C . ILE A 1 78 ? 6.836 -5.768 43.933 1.00 36.44 78 ILE A C 1
ATOM 628 O O . ILE A 1 78 ? 6.329 -6.793 43.475 1.00 36.44 78 ILE A O 1
ATOM 632 N N . SER A 1 79 ? 7.451 -5.776 45.120 1.00 40.97 79 SER A N 1
ATOM 633 C CA . SER A 1 79 ? 7.511 -7.008 45.926 1.00 40.97 79 SER A CA 1
ATOM 634 C C . SER A 1 79 ? 7.387 -6.866 47.446 1.00 40.97 79 SER A C 1
ATOM 636 O O . SER A 1 79 ? 7.576 -7.869 48.125 1.00 40.97 79 SER A O 1
ATOM 638 N N . THR A 1 80 ? 7.045 -5.705 48.019 1.00 38.62 80 THR A N 1
ATOM 639 C CA . THR A 1 80 ? 7.104 -5.554 49.495 1.00 38.62 80 THR A CA 1
ATOM 640 C C . THR A 1 80 ? 5.888 -4.957 50.216 1.00 38.62 80 THR A C 1
ATOM 642 O O . THR A 1 80 ? 5.999 -4.735 51.416 1.00 38.62 80 THR A O 1
ATOM 645 N N . LEU A 1 81 ? 4.714 -4.763 49.593 1.00 35.72 81 LEU A N 1
ATOM 646 C CA . LEU A 1 81 ? 3.558 -4.155 50.300 1.00 35.72 81 LEU A CA 1
ATOM 647 C C . LEU A 1 81 ? 2.182 -4.844 50.162 1.00 35.72 81 LEU A C 1
ATOM 649 O O . LEU A 1 81 ? 1.188 -4.260 50.569 1.00 35.72 81 LEU A O 1
ATOM 653 N N . SER A 1 82 ? 2.093 -6.089 49.691 1.00 38.75 82 SER A N 1
ATOM 654 C CA . SER A 1 82 ? 0.834 -6.864 49.740 1.00 38.75 82 SER A CA 1
ATOM 655 C C . SER A 1 82 ? 1.099 -8.318 50.131 1.00 38.75 82 SER A C 1
ATOM 657 O O . SER A 1 82 ? 1.036 -9.239 49.310 1.00 38.75 82 SER A O 1
ATOM 659 N N . SER A 1 83 ? 1.537 -8.547 51.376 1.00 40.06 83 SER A N 1
ATOM 660 C CA . SER A 1 83 ? 2.055 -9.871 51.721 1.00 40.06 83 SER A CA 1
ATOM 661 C C . SER A 1 83 ? 0.985 -10.946 51.864 1.00 40.06 83 SER A C 1
ATOM 663 O O . SER A 1 83 ? 1.254 -12.016 51.330 1.00 40.06 83 SER A O 1
ATOM 665 N N . ASP A 1 84 ? -0.204 -10.728 52.448 1.00 40.59 84 ASP A N 1
ATOM 666 C CA . ASP A 1 84 ? -0.949 -11.921 52.906 1.00 40.59 84 ASP A CA 1
ATOM 667 C C . ASP A 1 84 ? -2.461 -12.041 52.603 1.00 40.59 84 ASP A C 1
ATOM 669 O O . ASP A 1 84 ? -2.947 -13.167 52.651 1.00 40.59 84 ASP A O 1
ATOM 673 N N . GLU A 1 85 ? -3.206 -11.011 52.165 1.00 39.81 85 GLU A N 1
ATOM 674 C CA . GLU A 1 85 ? -4.659 -11.181 51.866 1.00 39.81 85 GLU A CA 1
ATOM 675 C C . GLU A 1 85 ? -5.150 -10.712 50.476 1.00 39.81 85 GLU A C 1
ATOM 677 O O . GLU A 1 85 ? -6.189 -11.174 50.015 1.00 39.81 85 GLU A O 1
ATOM 682 N N . GLU A 1 86 ? -4.391 -9.904 49.727 1.00 37.12 86 GLU A N 1
ATOM 683 C CA . GLU A 1 86 ? -4.745 -9.492 48.346 1.00 37.12 86 GLU A CA 1
ATOM 684 C C . GLU A 1 86 ? -4.159 -10.404 47.254 1.00 37.12 86 GLU A C 1
ATOM 686 O O . GLU A 1 86 ? -4.484 -10.295 46.068 1.00 37.12 86 GLU A O 1
ATOM 691 N N . ARG A 1 87 ? -3.296 -11.345 47.649 1.00 30.36 87 ARG A N 1
ATOM 692 C CA . ARG A 1 87 ? -2.451 -12.124 46.739 1.00 30.36 87 ARG A CA 1
ATOM 693 C C . ARG A 1 87 ? -3.240 -13.079 45.831 1.00 30.36 87 ARG A C 1
ATOM 695 O O . ARG A 1 87 ? -2.739 -13.427 44.769 1.00 30.36 87 ARG A O 1
ATOM 702 N N . SER A 1 88 ? -4.468 -13.458 46.184 1.00 31.36 88 SER A N 1
ATOM 703 C CA . SER A 1 88 ? -5.360 -14.262 45.332 1.00 31.36 88 SER A CA 1
ATOM 704 C C . SER A 1 88 ? -6.132 -13.421 44.303 1.00 31.36 88 SER A C 1
ATOM 706 O O . SER A 1 88 ? -6.262 -13.840 43.156 1.00 31.36 88 SER A O 1
ATOM 708 N N . THR A 1 89 ? -6.578 -12.212 44.654 1.00 35.72 89 THR A N 1
ATOM 709 C CA . THR A 1 89 ? -7.399 -11.341 43.787 1.00 35.72 89 THR A CA 1
ATOM 710 C C . THR A 1 89 ? -6.565 -10.457 42.852 1.00 35.72 89 THR A C 1
ATOM 712 O O . THR A 1 89 ? -6.924 -10.269 41.687 1.00 35.72 89 THR A O 1
ATOM 715 N N . GLU A 1 90 ? -5.417 -9.950 43.315 1.00 40.22 90 GLU A N 1
ATOM 716 C CA . GLU A 1 90 ? -4.506 -9.146 42.488 1.00 40.22 90 GLU A CA 1
ATOM 717 C C . GLU A 1 90 ? -3.768 -9.995 41.450 1.00 40.22 90 GLU A C 1
ATOM 719 O O . GLU A 1 90 ? -3.558 -9.544 40.324 1.00 40.22 90 GLU A O 1
ATOM 724 N N . GLN A 1 91 ? -3.392 -11.236 41.782 1.00 32.75 91 GLN A N 1
ATOM 725 C CA . GLN A 1 91 ? -2.725 -12.126 40.826 1.00 32.75 91 GLN A CA 1
ATOM 726 C C . GLN A 1 91 ? -3.661 -12.534 39.681 1.00 32.75 91 GLN A C 1
ATOM 728 O O . GLN A 1 91 ? -3.219 -12.560 38.534 1.00 32.75 91 GLN A O 1
ATOM 733 N N . GLU A 1 92 ? -4.953 -12.756 39.941 1.00 38.44 92 GLU A N 1
ATOM 734 C CA . GLU A 1 92 ? -5.945 -13.036 38.892 1.00 38.44 92 GLU A CA 1
ATOM 735 C C . GLU A 1 92 ? -6.228 -11.810 38.002 1.00 38.44 92 GLU A C 1
ATOM 737 O O . GLU A 1 92 ? -6.317 -11.940 36.777 1.00 38.44 92 GLU A O 1
ATOM 742 N N . GLN A 1 93 ? -6.285 -10.599 38.573 1.00 41.66 93 GLN A N 1
ATOM 743 C CA . GLN A 1 93 ? -6.453 -9.360 37.797 1.00 41.66 93 GLN A CA 1
ATOM 744 C C . GLN A 1 93 ? -5.204 -8.979 36.983 1.00 41.66 93 GLN A C 1
ATOM 746 O O . GLN A 1 93 ? -5.328 -8.499 35.852 1.00 41.66 93 GLN A O 1
ATOM 751 N N . LYS A 1 94 ? -4.000 -9.224 37.511 1.00 44.56 94 LYS A N 1
ATOM 752 C CA . LYS A 1 94 ? -2.721 -8.920 36.845 1.00 44.56 94 LYS A CA 1
ATOM 753 C C . LYS A 1 94 ? -2.364 -9.958 35.768 1.00 44.56 94 LYS A C 1
ATOM 755 O O . LYS A 1 94 ? -1.874 -9.593 34.704 1.00 44.56 94 LYS A O 1
ATOM 760 N N . LEU A 1 95 ? -2.707 -11.235 35.978 1.00 40.31 95 LEU A N 1
ATOM 761 C CA . LEU A 1 95 ? -2.599 -12.289 34.956 1.00 40.31 95 LEU A CA 1
ATOM 762 C C . LEU A 1 95 ? -3.559 -12.036 33.776 1.00 40.31 95 LEU A C 1
ATOM 764 O O . LEU A 1 95 ? -3.182 -12.222 32.617 1.00 40.31 95 LEU A O 1
ATOM 768 N N . SER A 1 96 ? -4.777 -11.559 34.064 1.00 50.41 96 SER A N 1
ATOM 769 C CA . SER A 1 96 ? -5.769 -11.157 33.057 1.00 50.41 96 SER A CA 1
ATOM 770 C C . SER A 1 96 ? -5.309 -9.935 32.245 1.00 50.41 96 SER A C 1
ATOM 772 O O . SER A 1 96 ? -5.424 -9.922 31.016 1.00 50.41 96 SER A O 1
ATOM 774 N N . SER A 1 97 ? -4.703 -8.928 32.888 1.00 57.50 97 SER A N 1
ATOM 775 C CA . SER A 1 97 ? -4.226 -7.723 32.196 1.00 57.50 97 SER A CA 1
ATOM 776 C C . SER A 1 97 ? -3.028 -7.990 31.273 1.00 57.50 97 SER A C 1
ATOM 778 O O . SER A 1 97 ? -3.014 -7.495 30.143 1.00 57.50 97 SER A O 1
ATOM 780 N N . ASP A 1 98 ? -2.078 -8.842 31.669 1.00 63.91 98 ASP A N 1
ATOM 781 C CA . ASP A 1 98 ? -0.937 -9.217 30.823 1.00 63.91 98 ASP A CA 1
ATOM 782 C C . ASP A 1 98 ? -1.353 -10.013 29.576 1.00 63.91 98 ASP A C 1
ATOM 784 O O . ASP A 1 98 ? -0.807 -9.803 28.485 1.00 63.91 98 ASP A O 1
ATOM 788 N N . GLN A 1 99 ? -2.344 -10.902 29.703 1.00 63.31 99 GLN A N 1
ATOM 789 C CA . GLN A 1 99 ? -2.926 -11.626 28.567 1.00 63.31 99 GLN A CA 1
ATOM 790 C C . GLN A 1 99 ? -3.619 -10.667 27.590 1.00 63.31 99 GLN A C 1
ATOM 792 O O . GLN A 1 99 ? -3.372 -10.726 26.382 1.00 63.31 99 GLN A O 1
ATOM 797 N N . VAL A 1 100 ? -4.402 -9.714 28.106 1.00 65.44 100 VAL A N 1
ATOM 798 C CA . VAL A 1 100 ? -5.057 -8.677 27.293 1.00 65.44 100 VAL A CA 1
ATOM 799 C C . VAL A 1 100 ? -4.030 -7.772 26.601 1.00 65.44 100 VAL A C 1
ATOM 801 O O . VAL A 1 100 ? -4.204 -7.428 25.431 1.00 65.44 100 VAL A O 1
ATOM 804 N N . ILE A 1 101 ? -2.923 -7.419 27.265 1.00 69.44 101 ILE A N 1
ATOM 805 C CA . ILE A 1 101 ? -1.844 -6.612 26.672 1.00 69.44 101 ILE A CA 1
ATOM 806 C C . ILE A 1 101 ? -1.128 -7.377 25.554 1.00 69.44 101 ILE A C 1
ATOM 808 O O . ILE A 1 101 ? -0.868 -6.798 24.495 1.00 69.44 101 ILE A O 1
ATOM 812 N N . LYS A 1 102 ? -0.808 -8.663 25.752 1.00 67.19 102 LYS A N 1
ATOM 813 C CA . LYS A 1 102 ? -0.191 -9.509 24.714 1.00 67.19 102 LYS A CA 1
ATOM 814 C C . LYS A 1 102 ? -1.107 -9.650 23.502 1.00 67.19 102 LYS A C 1
ATOM 816 O O . LYS A 1 102 ? -0.647 -9.439 22.380 1.00 67.19 102 LYS A O 1
ATOM 821 N N . LEU A 1 103 ? -2.394 -9.907 23.730 1.00 68.44 103 LEU A N 1
ATOM 822 C CA . LEU A 1 103 ? -3.397 -9.978 22.673 1.00 68.44 103 LEU A CA 1
ATOM 823 C C . LEU A 1 103 ? -3.523 -8.646 21.926 1.00 68.44 103 LEU A C 1
ATOM 825 O O . LEU A 1 103 ? -3.471 -8.628 20.702 1.00 68.44 103 LEU A O 1
ATOM 829 N N . ARG A 1 104 ? -3.627 -7.520 22.642 1.00 68.50 104 ARG A N 1
ATOM 830 C CA . ARG A 1 104 ? -3.706 -6.179 22.041 1.00 68.50 104 ARG A CA 1
ATOM 831 C C . ARG A 1 104 ? -2.486 -5.879 21.172 1.00 68.50 104 ARG A C 1
ATOM 833 O O . ARG A 1 104 ? -2.644 -5.389 20.057 1.00 68.50 104 ARG A O 1
ATOM 840 N N . LYS A 1 105 ? -1.281 -6.185 21.666 1.00 73.06 105 LYS A N 1
ATOM 841 C CA . LYS A 1 105 ? -0.029 -6.037 20.908 1.00 73.06 105 LYS A CA 1
ATOM 842 C C . LYS A 1 105 ? -0.044 -6.904 19.647 1.00 73.06 105 LYS A C 1
ATOM 844 O O . LYS A 1 105 ? 0.249 -6.388 18.574 1.00 73.06 105 LYS A O 1
ATOM 849 N N . GLY A 1 106 ? -0.444 -8.171 19.766 1.00 73.56 106 GLY A N 1
ATOM 850 C CA . GLY A 1 106 ? -0.587 -9.079 18.627 1.00 73.56 106 GLY A CA 1
ATOM 851 C C . GLY A 1 106 ? -1.590 -8.569 17.588 1.00 73.56 106 GLY A C 1
ATOM 852 O O . GLY A 1 106 ? -1.283 -8.546 16.404 1.00 73.56 106 GLY A O 1
ATOM 853 N N . LEU A 1 107 ? -2.753 -8.078 18.022 1.00 72.12 107 LEU A N 1
ATOM 854 C CA . LEU A 1 107 ? -3.832 -7.615 17.143 1.00 72.12 107 LEU A CA 1
ATOM 855 C C . LEU A 1 107 ? -3.446 -6.340 16.376 1.00 72.12 107 LEU A C 1
ATOM 857 O O . LEU A 1 107 ? -3.671 -6.263 15.170 1.00 72.12 107 LEU A O 1
ATOM 861 N N . ILE A 1 108 ? -2.793 -5.377 17.037 1.00 79.38 108 ILE A N 1
ATOM 862 C CA . ILE A 1 108 ? -2.247 -4.178 16.372 1.00 79.38 108 ILE A CA 1
ATOM 863 C C . ILE A 1 108 ? -1.198 -4.576 15.325 1.00 79.38 108 ILE A C 1
ATOM 865 O O . ILE A 1 108 ? -1.196 -4.039 14.219 1.00 79.38 108 ILE A O 1
ATOM 869 N N . LEU A 1 109 ? -0.336 -5.540 15.653 1.00 79.88 109 LEU A N 1
ATOM 870 C CA . LEU A 1 109 ? 0.723 -6.000 14.761 1.00 79.88 109 LEU A CA 1
ATOM 871 C C . LEU A 1 109 ? 0.165 -6.771 13.549 1.00 79.88 109 LEU A C 1
ATOM 873 O O . LEU A 1 109 ? 0.619 -6.544 12.429 1.00 79.88 109 LEU A O 1
ATOM 877 N N . CYS A 1 110 ? -0.876 -7.593 13.741 1.00 79.69 110 CYS A N 1
ATOM 878 C CA . CYS A 1 110 ? -1.633 -8.224 12.654 1.00 79.69 110 CYS A CA 1
ATOM 879 C C . CYS A 1 110 ? -2.210 -7.183 11.688 1.00 79.69 110 CYS A C 1
ATOM 881 O O . CYS A 1 110 ? -2.074 -7.329 10.476 1.00 79.69 110 CYS A O 1
ATOM 883 N N . VAL A 1 111 ? -2.853 -6.135 12.215 1.00 81.75 111 VAL A N 1
ATOM 884 C CA . VAL A 1 111 ? -3.449 -5.073 11.389 1.00 81.75 111 VAL A CA 1
ATOM 885 C C . VAL A 1 111 ? -2.365 -4.308 10.627 1.00 81.75 111 VAL A C 1
ATOM 887 O O . VAL A 1 111 ? -2.526 -4.060 9.434 1.00 81.75 111 VAL A O 1
ATOM 890 N N . ALA A 1 112 ? -1.241 -3.990 11.277 1.00 84.19 112 ALA A N 1
ATOM 891 C CA . ALA A 1 112 ? -0.126 -3.285 10.650 1.00 84.19 112 ALA A CA 1
ATOM 892 C C . ALA A 1 112 ? 0.508 -4.091 9.500 1.00 84.19 112 ALA A C 1
ATOM 894 O O . ALA A 1 112 ? 0.610 -3.582 8.385 1.00 84.19 112 ALA A O 1
ATOM 895 N N . TYR A 1 113 ? 0.881 -5.357 9.730 1.00 84.69 113 TYR A N 1
ATOM 896 C CA . TYR A 1 113 ? 1.452 -6.205 8.676 1.00 84.69 113 TYR A CA 1
ATOM 897 C C . TYR A 1 113 ? 0.430 -6.551 7.590 1.00 84.69 113 TYR A C 1
ATOM 899 O O . TYR A 1 113 ? 0.762 -6.524 6.405 1.00 84.69 113 TYR A O 1
ATOM 907 N N . GLY A 1 114 ? -0.826 -6.807 7.969 1.00 84.19 114 GLY A N 1
ATOM 908 C CA . GLY A 1 114 ? -1.910 -7.061 7.021 1.00 84.19 114 GLY A CA 1
ATOM 909 C C . GLY A 1 114 ? -2.143 -5.886 6.070 1.00 84.19 114 GLY A C 1
ATOM 910 O O . GLY A 1 114 ? -2.303 -6.097 4.868 1.00 84.19 114 GLY A O 1
ATOM 911 N N . ALA A 1 115 ? -2.086 -4.647 6.572 1.00 85.19 115 ALA A N 1
ATOM 912 C CA . ALA A 1 115 ? -2.190 -3.450 5.739 1.00 85.19 115 ALA A CA 1
ATOM 913 C C . ALA A 1 115 ? -1.035 -3.348 4.724 1.00 85.19 115 ALA A C 1
ATOM 915 O O . ALA A 1 115 ? -1.274 -3.045 3.554 1.00 85.19 115 ALA A O 1
ATOM 916 N N . VAL A 1 116 ? 0.202 -3.654 5.139 1.00 84.56 116 VAL A N 1
ATOM 917 C CA . VAL A 1 116 ? 1.379 -3.638 4.249 1.00 84.56 116 VAL A CA 1
ATOM 918 C C . VAL A 1 116 ? 1.258 -4.696 3.149 1.00 84.56 116 VAL A C 1
ATOM 920 O O . VAL A 1 116 ? 1.420 -4.383 1.970 1.00 84.56 116 VAL A O 1
ATOM 923 N N . TYR A 1 117 ? 0.920 -5.936 3.503 1.00 87.38 117 TYR A N 1
ATOM 924 C CA . TYR A 1 117 ? 0.775 -7.031 2.538 1.00 87.38 117 TYR A CA 1
ATOM 925 C C . TYR A 1 117 ? -0.415 -6.835 1.588 1.00 87.38 117 TYR A C 1
ATOM 927 O O . TYR A 1 117 ? -0.306 -7.085 0.384 1.00 87.38 117 TYR A O 1
ATOM 935 N N . GLY A 1 118 ? -1.530 -6.297 2.092 1.00 85.38 118 GLY A N 1
ATOM 936 C CA . GLY A 1 118 ? -2.659 -5.881 1.258 1.00 85.38 118 GLY A CA 1
ATOM 937 C C . GLY A 1 118 ? -2.265 -4.798 0.247 1.00 85.38 118 GLY A C 1
ATOM 938 O O . GLY A 1 118 ? -2.613 -4.896 -0.930 1.00 85.38 118 GLY A O 1
ATOM 939 N N . GLY A 1 119 ? -1.460 -3.818 0.672 1.00 84.31 119 GLY A N 1
ATOM 940 C CA . GLY A 1 119 ? -0.924 -2.763 -0.195 1.00 84.31 119 GLY A CA 1
ATOM 941 C C . GLY A 1 119 ? 0.039 -3.258 -1.283 1.00 84.31 119 GLY A C 1
ATOM 942 O O . GLY A 1 119 ? 0.139 -2.630 -2.334 1.00 84.31 119 GLY A O 1
ATOM 943 N N . LEU A 1 120 ? 0.713 -4.394 -1.074 1.00 85.94 120 LEU A N 1
ATOM 944 C CA . LEU A 1 120 ? 1.567 -5.035 -2.085 1.00 85.94 120 LEU A CA 1
ATOM 945 C C . LEU A 1 120 ? 0.771 -5.854 -3.110 1.00 85.94 120 LEU A C 1
ATOM 947 O O . LEU A 1 120 ? 1.229 -6.046 -4.230 1.00 85.94 120 LEU A O 1
ATOM 951 N N . SER A 1 121 ? -0.425 -6.325 -2.749 1.00 87.62 121 SER A N 1
ATOM 952 C CA . SER A 1 121 ? -1.210 -7.252 -3.580 1.00 87.62 121 SER A CA 1
ATOM 953 C C . SER A 1 121 ? -1.698 -6.635 -4.893 1.00 87.62 121 SER A C 1
ATOM 955 O O . SER A 1 121 ? -1.930 -7.345 -5.868 1.00 87.62 121 SER A O 1
ATOM 957 N N . THR A 1 122 ? -1.885 -5.314 -4.931 1.00 88.88 122 THR A N 1
ATOM 958 C CA . THR A 1 122 ? -2.423 -4.607 -6.099 1.00 88.88 122 THR A CA 1
ATOM 959 C C . THR A 1 122 ? -1.489 -3.491 -6.536 1.00 88.88 122 THR A C 1
ATOM 961 O O . THR A 1 122 ? -0.832 -2.857 -5.719 1.00 88.88 122 THR A O 1
ATOM 964 N N . ILE A 1 123 ? -1.493 -3.188 -7.834 1.00 85.31 123 ILE A N 1
ATOM 965 C CA . ILE A 1 123 ? -0.608 -2.172 -8.426 1.00 85.31 123 ILE A CA 1
ATOM 966 C C . ILE A 1 123 ? -0.911 -0.735 -7.961 1.00 85.31 123 ILE A C 1
ATOM 968 O O . ILE A 1 123 ? -0.116 0.170 -8.190 1.00 85.31 123 ILE A O 1
ATOM 972 N N . VAL A 1 124 ? -2.085 -0.523 -7.355 1.00 84.44 124 VAL A N 1
ATOM 973 C CA . VAL A 1 124 ? -2.553 0.764 -6.808 1.00 84.44 124 VAL A CA 1
ATOM 974 C C . VAL A 1 124 ? -2.396 0.808 -5.282 1.00 84.44 124 VAL A C 1
ATOM 976 O O . VAL A 1 124 ? -2.557 1.862 -4.675 1.00 84.44 124 VAL A O 1
ATOM 979 N N . GLY A 1 125 ? -2.070 -0.322 -4.647 1.00 80.19 125 GLY A N 1
ATOM 980 C CA . GLY A 1 125 ? -2.103 -0.462 -3.195 1.00 80.19 125 GLY A CA 1
ATOM 981 C C . GLY A 1 125 ? -0.999 0.304 -2.469 1.00 80.19 125 GLY A C 1
ATOM 982 O O . GLY A 1 125 ? -1.208 0.750 -1.344 1.00 80.19 125 GLY A O 1
ATOM 983 N N . SER A 1 126 ? 0.160 0.508 -3.099 1.00 82.12 126 SER A N 1
ATOM 984 C CA . SER A 1 126 ? 1.233 1.311 -2.514 1.00 82.12 126 SER A CA 1
ATOM 985 C C . SER A 1 126 ? 1.952 2.167 -3.547 1.00 82.12 126 SER A C 1
ATOM 987 O O . SER A 1 126 ? 2.032 1.837 -4.734 1.00 82.12 126 SER A O 1
ATOM 989 N N . ALA A 1 127 ? 2.551 3.261 -3.078 1.00 77.94 127 ALA A N 1
ATOM 990 C CA . ALA A 1 127 ? 3.330 4.136 -3.938 1.00 77.94 127 ALA A CA 1
ATOM 991 C C . ALA A 1 127 ? 4.476 3.370 -4.630 1.00 77.94 127 ALA A C 1
ATOM 993 O O . ALA A 1 127 ? 4.645 3.504 -5.833 1.00 77.94 127 ALA A O 1
ATOM 994 N N . ALA A 1 128 ? 5.177 2.466 -3.937 1.00 78.56 128 ALA A N 1
ATOM 995 C CA . ALA A 1 128 ? 6.238 1.652 -4.542 1.00 78.56 128 ALA A CA 1
ATOM 996 C C . ALA A 1 128 ? 5.750 0.805 -5.737 1.00 78.56 128 ALA A C 1
ATOM 998 O O . ALA A 1 128 ? 6.437 0.716 -6.752 1.00 78.56 128 ALA A O 1
ATOM 999 N N . THR A 1 129 ? 4.541 0.235 -5.664 1.00 84.06 129 THR A N 1
ATOM 1000 C CA . THR A 1 129 ? 3.963 -0.559 -6.767 1.00 84.06 129 THR A CA 1
ATOM 1001 C C . THR A 1 129 ? 3.558 0.287 -7.974 1.00 84.06 129 THR A C 1
ATOM 1003 O O . THR A 1 129 ? 3.753 -0.131 -9.117 1.00 84.06 129 THR A O 1
ATOM 1006 N N . ILE A 1 130 ? 3.084 1.514 -7.735 1.00 82.12 130 ILE A N 1
ATOM 1007 C CA . ILE A 1 130 ? 2.804 2.491 -8.796 1.00 82.12 130 ILE A CA 1
ATOM 1008 C C . ILE A 1 130 ? 4.111 2.902 -9.484 1.00 82.12 130 ILE A C 1
ATOM 1010 O O . ILE A 1 130 ? 4.164 2.978 -10.710 1.00 82.12 130 ILE A O 1
ATOM 1014 N N . PHE A 1 131 ? 5.172 3.114 -8.702 1.00 77.56 131 PHE A N 1
ATOM 1015 C CA . PHE A 1 131 ? 6.500 3.449 -9.217 1.00 77.56 131 PHE A CA 1
ATOM 1016 C C . PHE A 1 131 ? 7.092 2.318 -10.056 1.00 77.56 131 PHE A C 1
ATOM 1018 O O . PHE A 1 131 ? 7.557 2.575 -11.160 1.00 77.56 131 PHE A O 1
ATOM 1025 N N . LEU A 1 132 ? 7.015 1.068 -9.589 1.00 81.25 132 LEU A N 1
ATOM 1026 C CA . LEU A 1 132 ? 7.443 -0.101 -10.362 1.00 81.25 132 LEU A CA 1
ATOM 1027 C C . LEU A 1 132 ? 6.738 -0.157 -11.722 1.00 81.25 132 LEU A C 1
ATOM 1029 O O . LEU A 1 132 ? 7.383 -0.362 -12.747 1.00 81.25 132 LEU A O 1
ATOM 1033 N N . LYS A 1 133 ? 5.415 0.047 -11.735 1.00 83.69 133 LYS A N 1
ATOM 1034 C CA . LYS A 1 133 ? 4.636 0.074 -12.974 1.00 83.69 133 LYS A CA 1
ATOM 1035 C C . LYS A 1 133 ? 5.118 1.179 -13.913 1.00 83.69 133 LYS A C 1
ATOM 1037 O O . LYS A 1 133 ? 5.327 0.913 -15.090 1.00 83.69 133 LYS A O 1
ATOM 1042 N N . ALA A 1 134 ? 5.272 2.400 -13.399 1.00 80.12 134 ALA A N 1
ATOM 1043 C CA . ALA A 1 134 ? 5.715 3.544 -14.191 1.00 80.12 134 ALA A CA 1
ATOM 1044 C C . ALA A 1 134 ? 7.113 3.316 -14.784 1.00 80.12 134 ALA A C 1
ATOM 1046 O O . ALA A 1 134 ? 7.321 3.572 -15.965 1.00 80.12 134 ALA A O 1
ATOM 1047 N N . PHE A 1 135 ? 8.032 2.764 -13.989 1.00 77.69 135 PHE A N 1
ATOM 1048 C CA . PHE A 1 135 ? 9.375 2.407 -14.434 1.00 77.69 135 PHE A CA 1
ATOM 1049 C C . PHE A 1 135 ? 9.352 1.376 -15.564 1.00 77.69 135 PHE A C 1
ATOM 1051 O O . PHE A 1 135 ? 9.997 1.569 -16.590 1.00 77.69 135 PHE A O 1
ATOM 1058 N N . VAL A 1 136 ? 8.596 0.288 -15.398 1.00 81.88 136 VAL A N 1
ATOM 1059 C CA . VAL A 1 136 ? 8.522 -0.769 -16.415 1.00 81.88 136 VAL A CA 1
ATOM 1060 C C . VAL A 1 136 ? 7.869 -0.255 -17.694 1.00 81.88 136 VAL A C 1
ATOM 1062 O O . VAL A 1 136 ? 8.375 -0.538 -18.773 1.00 81.88 136 VAL A O 1
ATOM 1065 N N . ASP A 1 137 ? 6.797 0.531 -17.594 1.00 79.88 137 ASP A N 1
ATOM 1066 C CA . ASP A 1 137 ? 6.142 1.106 -18.771 1.00 79.88 137 ASP A CA 1
ATOM 1067 C C . ASP A 1 137 ? 7.059 2.082 -19.533 1.00 79.88 137 ASP A C 1
ATOM 1069 O O . ASP A 1 137 ? 6.971 2.148 -20.756 1.00 79.88 137 ASP A O 1
ATOM 1073 N N . GLU A 1 138 ? 7.936 2.821 -18.839 1.00 76.50 138 GLU A N 1
ATOM 1074 C CA . GLU A 1 138 ? 8.917 3.712 -19.475 1.00 76.50 138 GLU A CA 1
ATOM 1075 C C . GLU A 1 138 ? 10.055 2.926 -20.140 1.00 76.50 138 GLU A C 1
ATOM 1077 O O . GLU A 1 138 ? 10.340 3.137 -21.316 1.00 76.50 138 GLU A O 1
ATOM 1082 N N . GLN A 1 139 ? 10.685 1.994 -19.416 1.00 74.25 139 GLN A N 1
ATOM 1083 C CA . GLN A 1 139 ? 11.841 1.237 -19.919 1.00 74.25 139 GLN A CA 1
ATOM 1084 C C . GLN A 1 139 ? 11.467 0.266 -21.043 1.00 74.25 139 GLN A C 1
ATOM 1086 O O . GLN A 1 139 ? 12.234 0.051 -21.973 1.00 74.25 139 GLN A O 1
ATOM 1091 N N . TYR A 1 140 ? 10.277 -0.328 -20.972 1.00 77.31 140 TYR A N 1
ATOM 1092 C CA . TYR A 1 140 ? 9.822 -1.334 -21.929 1.00 77.31 140 TYR A CA 1
ATOM 1093 C C . TYR A 1 140 ? 8.809 -0.776 -22.931 1.00 77.31 140 TYR A C 1
ATOM 1095 O O . TYR A 1 140 ? 8.133 -1.558 -23.602 1.00 77.31 140 TYR A O 1
ATOM 1103 N N . ALA A 1 141 ? 8.740 0.553 -23.092 1.00 73.12 141 ALA A N 1
ATOM 1104 C CA . ALA A 1 141 ? 7.792 1.244 -23.971 1.00 73.12 141 ALA A CA 1
ATOM 1105 C C . ALA A 1 141 ? 7.797 0.724 -25.423 1.00 73.12 141 ALA A C 1
ATOM 1107 O O . ALA A 1 141 ? 6.750 0.680 -26.069 1.00 73.12 141 ALA A O 1
ATOM 1108 N N . ASN A 1 142 ? 8.965 0.293 -25.916 1.00 71.44 142 ASN A N 1
ATOM 1109 C CA . ASN A 1 142 ? 9.166 -0.228 -27.275 1.00 71.44 142 ASN A CA 1
ATOM 1110 C C . ASN A 1 142 ? 8.843 -1.725 -27.424 1.00 71.44 142 ASN A C 1
ATOM 1112 O O . ASN A 1 142 ? 8.862 -2.263 -28.531 1.00 71.44 142 ASN A O 1
ATOM 1116 N N . THR A 1 143 ? 8.556 -2.417 -26.321 1.00 73.44 143 THR A N 1
ATOM 1117 C CA . THR A 1 143 ? 8.176 -3.831 -26.322 1.00 73.44 143 THR A CA 1
ATOM 1118 C C . THR A 1 143 ? 6.680 -3.980 -26.052 1.00 73.44 143 THR A C 1
ATOM 1120 O O . THR A 1 143 ? 6.053 -3.140 -25.413 1.00 73.44 143 THR A O 1
ATOM 1123 N N . ASN A 1 144 ? 6.079 -5.091 -26.481 1.00 67.75 144 ASN A N 1
ATOM 1124 C CA . ASN A 1 144 ? 4.675 -5.396 -26.168 1.00 67.75 144 ASN A CA 1
ATOM 1125 C C . ASN A 1 144 ? 4.457 -5.818 -24.698 1.00 67.75 144 ASN A C 1
ATOM 1127 O O . ASN A 1 144 ? 3.369 -6.272 -24.338 1.00 67.75 144 ASN A O 1
ATOM 1131 N N . PHE A 1 145 ? 5.480 -5.708 -23.847 1.00 73.44 145 PHE A N 1
ATOM 1132 C CA . PHE A 1 145 ? 5.403 -6.079 -22.445 1.00 73.44 145 PHE A CA 1
ATOM 1133 C C . PHE A 1 145 ? 4.818 -4.927 -21.625 1.00 73.44 145 PHE A C 1
ATOM 1135 O O . PHE A 1 145 ? 5.433 -3.877 -21.474 1.00 73.44 145 PHE A O 1
ATOM 1142 N N . ARG A 1 146 ? 3.611 -5.125 -21.084 1.00 72.69 146 ARG A N 1
ATOM 1143 C CA . ARG A 1 146 ? 2.944 -4.165 -20.196 1.00 72.69 146 ARG A CA 1
ATOM 1144 C C . ARG A 1 146 ? 2.471 -4.861 -18.935 1.00 72.69 146 ARG A C 1
ATOM 1146 O O . ARG A 1 146 ? 1.848 -5.925 -18.999 1.00 72.69 146 ARG A O 1
ATOM 1153 N N . ILE A 1 147 ? 2.699 -4.230 -17.787 1.00 81.56 147 ILE A N 1
ATOM 1154 C CA . ILE A 1 147 ? 2.168 -4.728 -16.519 1.00 81.56 147 ILE A CA 1
ATOM 1155 C C . ILE A 1 147 ? 0.696 -4.315 -16.415 1.00 81.56 147 ILE A C 1
ATOM 1157 O O . ILE A 1 147 ? 0.352 -3.169 -16.106 1.00 81.56 147 ILE A O 1
ATOM 1161 N N . THR A 1 148 ? -0.198 -5.264 -16.691 1.00 83.38 148 THR A N 1
ATOM 1162 C CA . THR A 1 148 ? -1.642 -5.098 -16.483 1.00 83.38 148 THR A CA 1
ATOM 1163 C C . THR A 1 148 ? -2.005 -5.342 -15.018 1.00 83.38 148 THR A C 1
ATOM 1165 O O . THR A 1 148 ? -1.282 -6.021 -14.286 1.00 83.38 148 THR A O 1
ATOM 1168 N N . PHE A 1 149 ? -3.142 -4.790 -14.576 1.00 84.88 149 PHE A N 1
ATOM 1169 C CA . PHE A 1 149 ? -3.622 -4.968 -13.200 1.00 84.88 149 PHE A CA 1
ATOM 1170 C C . PHE A 1 149 ? -3.784 -6.454 -12.847 1.00 84.88 149 PHE A C 1
ATOM 1172 O O . PHE A 1 149 ? -3.307 -6.896 -11.805 1.00 84.88 149 PHE A O 1
ATOM 1179 N N . LEU A 1 150 ? -4.413 -7.225 -13.742 1.00 84.94 150 LEU A N 1
ATOM 1180 C CA . LEU A 1 150 ? -4.670 -8.649 -13.538 1.00 84.94 150 LEU A CA 1
ATOM 1181 C C . LEU A 1 150 ? -3.378 -9.475 -13.508 1.00 84.94 150 LEU A C 1
ATOM 1183 O O . LEU A 1 150 ? -3.216 -10.297 -12.611 1.00 84.94 150 LEU A O 1
ATOM 1187 N N . ASN A 1 151 ? -2.444 -9.240 -14.438 1.00 85.94 151 ASN A N 1
ATOM 1188 C CA . ASN A 1 151 ? -1.182 -9.987 -14.477 1.00 85.94 151 ASN A CA 1
ATOM 1189 C C . ASN A 1 151 ? -0.350 -9.735 -13.217 1.00 85.94 151 ASN A C 1
ATOM 1191 O O . ASN A 1 151 ? 0.204 -10.672 -12.649 1.00 85.94 151 ASN A O 1
ATOM 1195 N N . TYR A 1 152 ? -0.298 -8.481 -12.760 1.00 88.69 152 TYR A N 1
ATOM 1196 C CA . TYR A 1 152 ? 0.388 -8.126 -11.523 1.00 88.69 152 TYR A CA 1
ATOM 1197 C C . TYR A 1 152 ? -0.247 -8.807 -10.308 1.00 88.69 152 TYR A C 1
ATOM 1199 O O . TYR A 1 152 ? 0.452 -9.442 -9.523 1.00 88.69 152 TYR A O 1
ATOM 1207 N N . LEU A 1 153 ? -1.576 -8.721 -10.186 1.00 89.25 153 LEU A N 1
ATOM 1208 C CA . LEU A 1 153 ? -2.319 -9.348 -9.096 1.00 89.25 153 LEU A CA 1
ATOM 1209 C C . LEU A 1 153 ? -2.070 -10.861 -9.055 1.00 89.25 153 LEU A C 1
ATOM 1211 O O . LEU A 1 153 ? -1.733 -11.388 -8.003 1.00 89.25 153 LEU A O 1
ATOM 1215 N N . LEU A 1 154 ? -2.184 -11.558 -10.189 1.00 89.25 154 LEU A N 1
ATOM 1216 C CA . LEU A 1 154 ? -1.968 -13.008 -10.259 1.00 89.25 154 LEU A CA 1
ATOM 1217 C C . LEU A 1 154 ? -0.526 -13.411 -9.934 1.00 89.25 154 LEU A C 1
ATOM 1219 O O . LEU A 1 154 ? -0.310 -14.464 -9.341 1.00 89.25 154 LEU A O 1
ATOM 1223 N N . PHE A 1 155 ? 0.450 -12.579 -10.300 1.00 89.56 155 PHE A N 1
ATOM 1224 C CA . PHE A 1 155 ? 1.856 -12.820 -9.991 1.00 89.56 155 PHE A CA 1
ATOM 1225 C C . PHE A 1 155 ? 2.168 -12.632 -8.499 1.00 89.56 155 PHE A C 1
ATOM 1227 O O . PHE A 1 155 ? 2.866 -13.450 -7.902 1.00 89.56 155 PHE A O 1
ATOM 1234 N N . VAL A 1 156 ? 1.644 -11.569 -7.881 1.00 91.25 156 VAL A N 1
ATOM 1235 C CA . VAL A 1 156 ? 1.995 -11.186 -6.503 1.00 91.25 156 VAL A CA 1
ATOM 1236 C C . VAL A 1 156 ? 1.134 -11.886 -5.453 1.00 91.25 156 VAL A C 1
ATOM 1238 O O . VAL A 1 156 ? 1.610 -12.151 -4.349 1.00 91.25 156 VAL A O 1
ATOM 1241 N N . LEU A 1 157 ? -0.111 -12.237 -5.775 1.00 90.12 157 LEU A N 1
ATOM 1242 C CA . LEU A 1 157 ? -1.047 -12.833 -4.820 1.00 90.12 157 LEU A CA 1
ATOM 1243 C C . LEU A 1 157 ? -0.512 -14.118 -4.158 1.00 90.12 157 LEU A C 1
ATOM 1245 O O . LEU A 1 157 ? -0.588 -14.193 -2.932 1.00 90.12 157 LEU A O 1
ATOM 1249 N N . PRO A 1 158 ? 0.094 -15.091 -4.872 1.00 92.50 158 PRO A N 1
ATOM 1250 C CA . PRO A 1 158 ? 0.697 -16.262 -4.232 1.00 92.50 158 PRO A CA 1
ATOM 1251 C C . PRO A 1 158 ? 1.806 -15.896 -3.238 1.00 92.50 158 PRO A C 1
ATOM 1253 O O . PRO A 1 158 ? 1.894 -16.484 -2.160 1.00 92.50 158 PRO A O 1
ATOM 1256 N N . VAL A 1 159 ? 2.624 -14.895 -3.578 1.00 91.69 159 VAL A N 1
ATOM 1257 C CA . VAL A 1 159 ? 3.721 -14.411 -2.729 1.00 91.69 159 VAL A CA 1
ATOM 1258 C C . VAL A 1 159 ? 3.168 -13.753 -1.469 1.00 91.69 159 VAL A C 1
ATOM 1260 O O . VAL A 1 159 ? 3.600 -14.082 -0.368 1.00 91.69 159 VAL A O 1
ATOM 1263 N N . VAL A 1 160 ? 2.172 -12.874 -1.605 1.00 92.31 160 VAL A N 1
ATOM 1264 C CA . VAL A 1 160 ? 1.539 -12.204 -0.462 1.00 92.31 160 VAL A CA 1
ATOM 1265 C C . VAL A 1 160 ? 0.825 -13.200 0.447 1.00 92.31 160 VAL A C 1
ATOM 1267 O O . VAL A 1 160 ? 0.948 -13.098 1.665 1.00 92.31 160 VAL A O 1
ATOM 1270 N N . VAL A 1 161 ? 0.124 -14.190 -0.110 1.00 90.88 161 VAL A N 1
ATOM 1271 C CA . VAL A 1 161 ? -0.511 -15.247 0.689 1.00 90.88 161 VAL A CA 1
ATOM 1272 C C . VAL A 1 161 ? 0.539 -16.017 1.488 1.00 90.88 161 VAL A C 1
ATOM 1274 O O . VAL A 1 161 ? 0.352 -16.232 2.685 1.00 90.88 161 VAL A O 1
ATOM 1277 N N . LEU A 1 162 ? 1.672 -16.365 0.870 1.00 92.50 162 LEU A N 1
ATOM 1278 C CA . LEU A 1 162 ? 2.777 -17.025 1.564 1.00 92.50 162 LEU A CA 1
ATOM 1279 C C . LEU A 1 162 ? 3.357 -16.137 2.676 1.00 92.50 162 LEU A C 1
ATOM 1281 O O . LEU A 1 162 ? 3.530 -16.617 3.794 1.00 92.50 162 LEU A O 1
ATOM 1285 N N . MET A 1 163 ? 3.585 -14.845 2.414 1.00 88.69 163 MET A N 1
ATOM 1286 C CA . MET A 1 163 ? 4.049 -13.885 3.428 1.00 88.69 163 MET A CA 1
ATOM 1287 C C . MET A 1 163 ? 3.048 -13.703 4.576 1.00 88.69 163 MET A C 1
ATOM 1289 O O . MET A 1 163 ? 3.436 -13.573 5.735 1.00 88.69 163 MET A O 1
ATOM 1293 N N . MET A 1 164 ? 1.749 -13.727 4.281 1.00 88.75 164 MET A N 1
ATOM 1294 C CA . MET A 1 164 ? 0.709 -13.610 5.296 1.00 88.75 164 MET A CA 1
ATOM 1295 C C . MET A 1 164 ? 0.652 -14.860 6.179 1.00 88.75 164 MET A C 1
ATOM 1297 O O . MET A 1 164 ? 0.515 -14.736 7.394 1.00 88.75 164 MET A O 1
ATOM 1301 N N . ILE A 1 165 ? 0.830 -16.054 5.598 1.00 89.31 165 ILE A N 1
ATOM 1302 C CA . ILE A 1 165 ? 0.925 -17.316 6.347 1.00 89.31 165 ILE A CA 1
ATOM 1303 C C . ILE A 1 165 ? 2.175 -17.331 7.230 1.00 89.31 165 ILE A C 1
ATOM 1305 O O . ILE A 1 165 ? 2.077 -17.684 8.404 1.00 89.31 165 ILE A O 1
ATOM 1309 N N . THR A 1 166 ? 3.341 -16.930 6.715 1.00 87.62 166 THR A N 1
ATOM 1310 C CA . THR A 1 166 ? 4.579 -16.905 7.512 1.00 87.62 166 THR A CA 1
ATOM 1311 C C . THR A 1 166 ? 4.518 -15.868 8.631 1.00 87.62 166 THR A C 1
ATOM 1313 O O . THR A 1 166 ? 4.922 -16.166 9.754 1.00 87.62 166 THR A O 1
ATOM 1316 N N . CYS A 1 167 ? 3.952 -14.685 8.374 1.00 86.88 167 CYS A N 1
ATOM 1317 C CA . CYS A 1 167 ? 3.709 -13.668 9.396 1.00 86.88 167 CYS A CA 1
ATOM 1318 C C . CYS A 1 167 ? 2.725 -14.165 10.460 1.00 86.88 167 CYS A C 1
ATOM 1320 O O . CYS A 1 167 ? 2.995 -14.043 11.654 1.00 86.88 167 CYS A O 1
ATOM 1322 N N . TRP A 1 168 ? 1.619 -14.789 10.045 1.00 84.62 168 TRP A N 1
ATOM 1323 C CA . TRP A 1 168 ? 0.664 -15.399 10.965 1.00 84.62 168 TRP A CA 1
ATOM 1324 C C . TRP A 1 168 ? 1.337 -16.464 11.836 1.00 84.62 168 TRP A C 1
ATOM 1326 O O . TRP A 1 168 ? 1.232 -16.387 13.057 1.00 84.62 168 TRP A O 1
ATOM 1336 N N . LEU A 1 169 ? 2.101 -17.392 11.247 1.00 86.19 169 LEU A N 1
ATOM 1337 C CA . LEU A 1 169 ? 2.863 -18.401 11.992 1.00 86.19 169 LEU A CA 1
ATOM 1338 C C . LEU A 1 169 ? 3.826 -17.756 12.996 1.00 86.19 169 LEU A C 1
ATOM 1340 O O . LEU A 1 169 ? 3.863 -18.157 14.157 1.00 86.19 169 LEU A O 1
ATOM 1344 N N . TRP A 1 170 ? 4.570 -16.729 12.584 1.00 85.38 170 TRP A N 1
ATOM 1345 C CA . TRP A 1 170 ? 5.505 -16.026 13.460 1.00 85.38 170 TRP A CA 1
ATOM 1346 C C . TRP A 1 170 ? 4.799 -15.326 14.631 1.00 85.38 170 TRP A C 1
ATOM 1348 O O . TRP A 1 170 ? 5.244 -15.434 15.775 1.00 85.38 170 TRP A O 1
ATOM 1358 N N . LEU A 1 171 ? 3.666 -14.661 14.381 1.00 82.31 171 LEU A N 1
ATOM 1359 C CA . LEU A 1 171 ? 2.863 -14.017 15.424 1.00 82.31 171 LEU A CA 1
ATOM 1360 C C . LEU A 1 171 ? 2.277 -15.038 16.398 1.00 82.31 171 LEU A C 1
ATOM 1362 O O . LEU A 1 171 ? 2.295 -14.811 17.609 1.00 82.31 171 LEU A O 1
ATOM 1366 N N . GLN A 1 172 ? 1.817 -16.179 15.889 1.00 77.88 172 GLN A N 1
ATOM 1367 C CA . GLN A 1 172 ? 1.323 -17.269 16.718 1.00 77.88 172 GLN A CA 1
ATOM 1368 C C . GLN A 1 172 ? 2.436 -17.857 17.596 1.00 77.88 172 GLN A C 1
ATOM 1370 O O . GLN A 1 172 ? 2.244 -18.009 18.799 1.00 77.88 172 GLN A O 1
ATOM 1375 N N . ILE A 1 173 ? 3.638 -18.077 17.052 1.00 80.62 173 ILE A N 1
ATOM 1376 C CA . ILE A 1 173 ? 4.812 -18.499 17.837 1.00 80.62 173 ILE A CA 1
ATOM 1377 C C . ILE A 1 173 ? 5.193 -17.434 18.876 1.00 80.62 173 ILE A C 1
ATOM 1379 O O . ILE A 1 173 ? 5.579 -17.762 19.991 1.00 80.62 173 ILE A O 1
ATOM 1383 N N . ARG A 1 174 ? 5.102 -16.140 18.562 1.00 78.12 174 ARG A N 1
ATOM 1384 C CA . ARG A 1 174 ? 5.570 -15.088 19.478 1.00 78.12 174 ARG A CA 1
ATOM 1385 C C . ARG A 1 174 ? 4.607 -14.800 20.627 1.00 78.12 174 ARG A C 1
ATOM 1387 O O . ARG A 1 174 ? 5.065 -14.529 21.744 1.00 78.12 174 ARG A O 1
ATOM 1394 N N . TYR A 1 175 ? 3.308 -14.779 20.336 1.00 70.94 175 TYR A N 1
ATOM 1395 C CA . TYR A 1 175 ? 2.265 -14.321 21.256 1.00 70.94 175 TYR A CA 1
A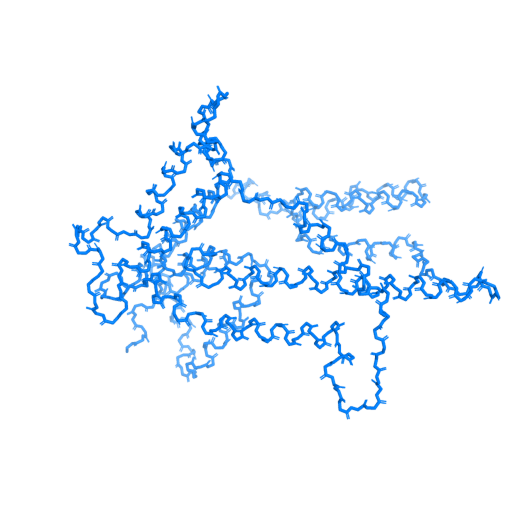TOM 1396 C C . TYR A 1 175 ? 1.388 -15.453 21.792 1.00 70.94 175 TYR A C 1
ATOM 1398 O O . TYR A 1 175 ? 0.810 -15.277 22.862 1.00 70.94 175 TYR A O 1
ATOM 1406 N N . ASN A 1 176 ? 1.330 -16.597 21.104 1.00 64.81 176 ASN A N 1
ATOM 1407 C CA . ASN A 1 176 ? 0.446 -17.713 21.440 1.00 64.81 176 ASN A CA 1
ATOM 1408 C C . ASN A 1 176 ? 1.149 -19.093 21.385 1.00 64.81 176 ASN A C 1
ATOM 1410 O O . ASN A 1 176 ? 0.551 -20.100 21.010 1.00 64.81 176 ASN A O 1
ATOM 1414 N N . TYR A 1 177 ? 2.432 -19.162 21.778 1.00 55.59 177 TYR A N 1
ATOM 1415 C CA . TYR A 1 177 ? 3.245 -20.393 21.707 1.00 55.59 177 TYR A CA 1
ATOM 1416 C C . TYR A 1 177 ? 2.702 -21.573 22.524 1.00 55.59 177 TYR A C 1
ATOM 1418 O O . TYR A 1 177 ? 3.031 -22.718 22.224 1.00 55.59 177 TYR A O 1
ATOM 1426 N N . HIS A 1 178 ? 1.886 -21.310 23.548 1.00 53.25 178 HIS A N 1
ATOM 1427 C CA . HIS A 1 178 ? 1.309 -22.350 24.397 1.00 53.25 178 HIS A CA 1
ATOM 1428 C C . HIS A 1 178 ? 0.217 -23.178 23.696 1.00 53.25 178 HIS A C 1
ATOM 1430 O O . HIS A 1 178 ? 0.024 -24.330 24.076 1.00 53.25 178 HIS A O 1
ATOM 1436 N N . ASP A 1 179 ? -0.428 -22.645 22.651 1.00 53.94 179 ASP A N 1
ATOM 1437 C CA . ASP A 1 179 ? -1.457 -23.361 21.879 1.00 53.94 179 ASP A CA 1
ATOM 1438 C C . ASP A 1 179 ? -0.886 -24.074 20.634 1.00 53.94 179 ASP A C 1
ATOM 1440 O O . ASP A 1 179 ? -1.526 -24.969 20.083 1.00 53.94 179 ASP A O 1
ATOM 1444 N N . LEU A 1 180 ? 0.323 -23.704 20.178 1.00 48.69 180 LEU A N 1
ATOM 1445 C CA . LEU A 1 180 ? 0.911 -24.208 18.924 1.00 48.69 180 LEU A CA 1
ATOM 1446 C C . LEU A 1 180 ? 1.633 -25.556 19.031 1.00 48.69 180 LEU A C 1
ATOM 1448 O O . LEU A 1 180 ? 1.883 -26.192 18.007 1.00 48.69 180 LEU A O 1
ATOM 1452 N N . LEU A 1 181 ? 1.976 -25.996 20.243 1.00 49.50 181 LEU A N 1
ATOM 1453 C CA . LEU A 1 181 ? 2.554 -27.314 20.517 1.00 49.50 181 LEU A CA 1
ATOM 1454 C C . LEU A 1 181 ? 1.561 -28.153 21.342 1.00 49.50 181 LEU A C 1
ATOM 1456 O O . LEU A 1 181 ? 1.725 -28.278 22.555 1.00 49.50 181 LEU A O 1
ATOM 1460 N N . PRO A 1 182 ? 0.561 -28.807 20.718 1.00 47.12 182 PRO A N 1
ATOM 1461 C CA . PRO A 1 182 ? -0.329 -29.724 21.429 1.00 47.12 182 PRO A CA 1
ATOM 1462 C C . PRO A 1 182 ? 0.377 -31.015 21.876 1.00 47.12 182 PRO A C 1
ATOM 1464 O O . PRO A 1 182 ? -0.234 -31.845 22.545 1.00 47.12 182 PRO A O 1
ATOM 1467 N N . TRP A 1 183 ? 1.634 -31.233 21.469 1.00 43.56 183 TRP A N 1
ATOM 1468 C CA . TRP A 1 183 ? 2.270 -32.551 21.532 1.00 43.56 183 TRP A CA 1
ATOM 1469 C C . TRP A 1 183 ? 3.115 -32.816 22.784 1.00 43.56 183 TRP A C 1
ATOM 1471 O O . TRP A 1 183 ? 3.492 -33.958 23.021 1.00 43.56 183 TRP A O 1
ATOM 1481 N N . CYS A 1 184 ? 3.341 -31.816 23.642 1.00 39.78 184 CYS A N 1
ATOM 1482 C CA . CYS A 1 184 ? 4.095 -31.998 24.885 1.00 39.78 184 CYS A CA 1
ATOM 1483 C C . CYS A 1 184 ? 3.334 -31.449 26.107 1.00 39.78 184 CYS A C 1
ATOM 1485 O O . CYS A 1 184 ? 3.532 -30.325 26.548 1.00 39.78 184 CYS A O 1
ATOM 1487 N N . PHE A 1 185 ? 2.463 -32.295 26.661 1.00 36.44 185 PHE A N 1
ATOM 1488 C CA . PHE A 1 185 ? 2.238 -32.489 28.104 1.00 36.44 185 PHE A CA 1
ATOM 1489 C C . PHE A 1 185 ? 1.866 -31.324 29.041 1.00 36.44 185 PHE A C 1
ATOM 1491 O O . PHE A 1 185 ? 1.972 -31.501 30.250 1.00 36.44 185 PHE A O 1
ATOM 1498 N N . CYS A 1 186 ? 1.308 -30.205 28.578 1.00 39.72 186 CYS A N 1
ATOM 1499 C CA . CYS A 1 186 ? 0.559 -29.301 29.465 1.00 39.72 186 CYS A CA 1
ATOM 1500 C C . CYS A 1 186 ? -0.614 -28.654 28.721 1.00 39.72 186 CYS A C 1
ATOM 1502 O O . CYS A 1 186 ? -0.412 -27.817 27.849 1.00 39.72 186 CYS A O 1
ATOM 1504 N N . LYS A 1 187 ? -1.855 -29.002 29.097 1.00 37.31 187 LYS A N 1
ATOM 1505 C CA . LYS A 1 187 ? -3.042 -28.205 28.748 1.00 37.31 187 LYS A CA 1
ATOM 1506 C C . LYS A 1 187 ? -2.846 -26.801 29.325 1.00 37.31 187 LYS A C 1
ATOM 1508 O O . LYS A 1 187 ? -3.080 -26.596 30.515 1.00 37.31 187 LYS A O 1
ATOM 1513 N N . TYR A 1 188 ? -2.427 -25.846 28.499 1.00 42.78 188 TYR A N 1
ATOM 1514 C CA . TYR A 1 188 ? -2.522 -24.437 28.848 1.00 42.78 188 TYR A CA 1
ATOM 1515 C C . TYR A 1 188 ? -4.009 -24.093 28.938 1.00 42.78 188 TYR A C 1
ATOM 1517 O O . TYR A 1 188 ? -4.754 -24.134 27.959 1.00 42.78 188 TYR A O 1
ATOM 1525 N N . ARG A 1 189 ? -4.478 -23.876 30.165 1.00 43.00 189 ARG A N 1
ATOM 1526 C CA . ARG A 1 189 ? -5.865 -23.533 30.444 1.00 43.00 189 ARG A CA 1
ATOM 1527 C C . ARG A 1 189 ? -6.016 -22.039 30.200 1.00 43.00 189 ARG A C 1
ATOM 1529 O O . ARG A 1 189 ? -5.768 -21.253 31.109 1.00 43.00 189 ARG A O 1
ATOM 1536 N N . SER A 1 190 ? -6.404 -21.662 28.977 1.00 49.28 190 SER A N 1
ATOM 1537 C CA . SER A 1 190 ? -6.941 -20.319 28.744 1.00 49.28 190 SER A CA 1
ATOM 1538 C C . SER A 1 190 ? -8.029 -20.073 29.786 1.00 49.28 190 SER A C 1
ATOM 1540 O O . SER A 1 190 ? -8.887 -20.935 30.020 1.00 49.28 190 SER A O 1
ATOM 1542 N N . SER A 1 191 ? -7.944 -18.945 30.486 1.00 53.91 191 SER A N 1
ATOM 1543 C CA . SER A 1 191 ? -8.977 -18.558 31.433 1.00 53.91 191 SER A CA 1
ATOM 1544 C C . SER A 1 191 ? -10.253 -18.318 30.630 1.00 53.91 191 SER A C 1
ATOM 1546 O O . SER A 1 191 ? -10.389 -17.299 29.953 1.00 53.91 191 SER A O 1
ATOM 1548 N N . ASN A 1 192 ? -11.179 -19.283 30.679 1.00 59.34 192 ASN A N 1
ATOM 1549 C CA . ASN A 1 192 ? -12.462 -19.257 29.967 1.00 59.34 192 ASN A CA 1
ATOM 1550 C C . ASN A 1 192 ? -13.220 -17.929 30.153 1.00 59.34 192 ASN A C 1
ATOM 1552 O O . ASN A 1 192 ? -14.040 -17.568 29.309 1.00 59.34 192 ASN A O 1
ATOM 1556 N N . ASP A 1 193 ? -12.961 -17.208 31.243 1.00 61.94 193 ASP A N 1
ATOM 1557 C CA . ASP A 1 193 ? -13.618 -15.948 31.562 1.00 61.94 193 ASP A CA 1
ATOM 1558 C C . ASP A 1 193 ? -13.079 -14.760 30.756 1.00 61.94 193 ASP A C 1
ATOM 1560 O O . ASP A 1 193 ? -13.879 -13.935 30.305 1.00 61.94 193 ASP A O 1
ATOM 1564 N N . VAL A 1 194 ? -11.771 -14.692 30.480 1.00 63.72 194 VAL A N 1
ATOM 1565 C CA . VAL A 1 194 ? -11.170 -13.599 29.687 1.00 63.72 194 VAL A CA 1
ATOM 1566 C C . VAL A 1 194 ? -11.617 -13.689 28.228 1.00 63.72 194 VAL A C 1
ATOM 1568 O O . VAL A 1 194 ? -12.091 -12.703 27.661 1.00 63.72 194 VAL A O 1
ATOM 1571 N N . ASP A 1 195 ? -11.584 -14.888 27.642 1.00 67.75 195 ASP A N 1
ATOM 1572 C CA . ASP A 1 195 ? -12.043 -15.124 26.267 1.00 67.75 195 ASP A CA 1
ATOM 1573 C C . ASP A 1 195 ? -13.539 -14.828 26.106 1.00 67.75 195 ASP A C 1
ATOM 1575 O O . ASP A 1 195 ? -13.987 -14.261 25.102 1.00 67.75 195 ASP A O 1
ATOM 1579 N N . LYS A 1 196 ? -14.336 -15.162 27.127 1.00 72.75 196 LYS A N 1
ATOM 1580 C CA . LYS A 1 196 ? -15.776 -14.886 27.152 1.00 72.75 196 LYS A CA 1
ATOM 1581 C C . LYS A 1 196 ? -16.061 -13.388 27.258 1.00 72.75 196 LYS A C 1
ATOM 1583 O O . LYS A 1 196 ? -16.954 -12.898 26.558 1.00 72.75 196 LYS A O 1
ATOM 1588 N N . GLN A 1 197 ? -15.303 -12.653 28.075 1.00 67.06 197 GLN A N 1
ATOM 1589 C CA . GLN A 1 197 ? -15.394 -11.193 28.167 1.00 67.06 197 GLN A CA 1
ATOM 1590 C C . GLN A 1 197 ? -14.966 -10.516 26.860 1.00 67.06 197 GLN A C 1
ATOM 1592 O O . GLN A 1 197 ? -15.706 -9.682 26.339 1.00 67.06 197 GLN A O 1
ATOM 1597 N N . LEU A 1 198 ? -13.841 -10.927 26.271 1.00 68.62 198 LEU A N 1
ATOM 1598 C CA . LEU A 1 198 ? -13.355 -10.413 24.991 1.00 68.62 198 LEU A CA 1
ATOM 1599 C C . LEU A 1 198 ? -14.378 -10.632 23.871 1.00 68.62 198 LEU A C 1
ATOM 1601 O O . LEU A 1 198 ? -14.732 -9.694 23.155 1.00 68.62 198 LEU A O 1
ATOM 1605 N N . LYS A 1 199 ? -14.904 -11.855 23.743 1.00 74.00 199 LYS A N 1
ATOM 1606 C CA . LYS A 1 199 ? -15.915 -12.197 22.735 1.00 74.00 199 LYS A CA 1
ATOM 1607 C C . LYS A 1 199 ? -17.193 -11.383 22.917 1.00 74.00 199 LYS A C 1
ATOM 1609 O O . LYS A 1 199 ? -17.795 -10.967 21.928 1.00 74.00 199 LYS A O 1
ATOM 1614 N N . LYS A 1 200 ? -17.601 -11.120 24.164 1.00 78.69 200 LYS A N 1
ATOM 1615 C CA . LYS A 1 200 ? -18.746 -10.250 24.471 1.00 78.69 200 LYS A CA 1
ATOM 1616 C C . LYS A 1 200 ? -18.481 -8.808 24.032 1.00 78.69 200 LYS A C 1
ATOM 1618 O O . LYS A 1 200 ? -19.354 -8.219 23.401 1.00 78.69 200 LYS A O 1
ATOM 1623 N N . THR A 1 201 ? -17.293 -8.268 24.300 1.00 74.06 201 THR A N 1
ATOM 1624 C CA . THR A 1 201 ? -16.899 -6.910 23.886 1.00 74.06 201 THR A CA 1
ATOM 1625 C C . THR A 1 201 ? -16.824 -6.779 22.366 1.00 74.06 201 THR A C 1
ATOM 1627 O O . THR A 1 201 ? -17.428 -5.865 21.813 1.00 74.06 201 THR A O 1
ATOM 1630 N N . LEU A 1 202 ? -16.175 -7.723 21.674 1.00 77.75 202 LEU A N 1
ATOM 1631 C CA . LEU A 1 202 ? -16.108 -7.753 20.207 1.00 77.75 202 LEU A CA 1
ATOM 1632 C C . LEU A 1 202 ? -17.497 -7.849 19.582 1.00 77.75 202 LEU A C 1
ATOM 1634 O O . LEU A 1 202 ? -17.790 -7.151 18.618 1.00 77.75 202 LEU A O 1
ATOM 1638 N N . ARG A 1 203 ? -18.377 -8.678 20.152 1.00 83.88 203 ARG A N 1
ATOM 1639 C CA . ARG A 1 203 ? -19.749 -8.803 19.661 1.00 83.88 203 ARG A CA 1
ATOM 1640 C C . ARG A 1 203 ? -20.572 -7.548 19.923 1.00 83.88 203 ARG A C 1
ATOM 1642 O O . ARG A 1 203 ? -21.400 -7.204 19.092 1.00 83.88 203 ARG A O 1
ATOM 1649 N N . ARG A 1 204 ? -20.332 -6.852 21.039 1.00 84.94 204 ARG A N 1
ATOM 1650 C CA . ARG A 1 204 ? -20.954 -5.553 21.311 1.00 84.94 204 ARG A CA 1
ATOM 1651 C C . ARG A 1 204 ? -20.531 -4.529 20.263 1.00 84.94 204 ARG A C 1
ATOM 1653 O O . ARG A 1 204 ? -21.400 -3.952 19.631 1.00 84.94 204 ARG A O 1
ATOM 1660 N N . GLN A 1 205 ? -19.225 -4.397 20.025 1.00 82.88 205 GLN A N 1
ATOM 1661 C CA . GLN A 1 205 ? -18.682 -3.512 18.992 1.00 82.88 205 GLN A CA 1
ATOM 1662 C C . GLN A 1 205 ? -19.223 -3.872 17.605 1.00 82.88 205 GLN A C 1
ATOM 1664 O O . GLN A 1 205 ? -19.715 -2.994 16.920 1.00 82.88 205 GLN A O 1
ATOM 1669 N N . TYR A 1 206 ? -19.238 -5.155 17.225 1.00 84.69 206 TYR A N 1
ATOM 1670 C CA . TYR A 1 206 ? -19.813 -5.614 15.954 1.00 84.69 206 TYR A CA 1
ATOM 1671 C C . TYR A 1 206 ? -21.292 -5.237 15.805 1.00 84.69 206 TYR A C 1
ATOM 1673 O O . TYR A 1 206 ? -21.707 -4.750 14.759 1.00 84.69 206 TYR A O 1
ATOM 1681 N N . ASN A 1 207 ? -22.085 -5.420 16.862 1.00 87.62 207 ASN A N 1
ATOM 1682 C CA . ASN A 1 207 ? -23.495 -5.043 16.854 1.00 87.62 207 ASN A CA 1
ATOM 1683 C C . ASN A 1 207 ? -23.694 -3.514 16.813 1.00 87.62 207 ASN A C 1
ATOM 1685 O O . ASN A 1 207 ? -24.726 -3.063 16.323 1.00 87.62 207 ASN A O 1
ATOM 1689 N N . GLU A 1 208 ? -22.730 -2.725 17.301 1.00 91.25 208 GLU A N 1
ATOM 1690 C CA . GLU A 1 208 ? -22.734 -1.256 17.217 1.00 91.25 208 GLU A CA 1
ATOM 1691 C C . GLU A 1 208 ? -22.495 -0.743 15.779 1.00 91.25 208 GLU A C 1
ATOM 1693 O O . GLU A 1 208 ? -22.925 0.370 15.485 1.00 91.25 208 GLU A O 1
ATOM 1698 N N . LEU A 1 209 ? -21.893 -1.529 14.863 1.00 84.81 209 LEU A N 1
ATOM 1699 C CA . LEU A 1 209 ? -21.729 -1.115 13.452 1.00 84.81 209 LEU A CA 1
ATOM 1700 C C . LEU A 1 209 ? -23.073 -0.950 12.720 1.00 84.81 209 LEU A C 1
ATOM 1702 O O . LEU A 1 209 ? -23.173 -0.140 11.803 1.00 84.81 209 LEU A O 1
ATOM 1706 N N . GLY A 1 210 ? -24.113 -1.681 13.131 1.00 87.31 210 GLY A N 1
ATOM 1707 C CA . GLY A 1 210 ? -25.438 -1.596 12.516 1.00 87.31 210 GLY A CA 1
ATOM 1708 C C . GLY A 1 210 ? -25.507 -2.164 11.091 1.00 87.31 210 GLY A C 1
ATOM 1709 O O . GLY A 1 210 ? -24.691 -2.987 10.677 1.00 87.31 210 GLY A O 1
ATOM 1710 N N . PHE A 1 211 ? -26.550 -1.772 10.356 1.00 87.38 211 PHE A N 1
ATOM 1711 C CA . PHE A 1 211 ? -26.762 -2.181 8.965 1.00 87.38 211 PHE A CA 1
ATOM 1712 C C . PHE A 1 211 ? -25.973 -1.293 7.998 1.00 87.38 211 PHE A C 1
ATOM 1714 O O . PHE A 1 211 ? -25.747 -0.120 8.289 1.00 87.38 211 PHE A O 1
ATOM 1721 N N . LEU A 1 212 ? -25.628 -1.848 6.829 1.00 88.00 212 LEU A N 1
ATOM 1722 C CA . LEU A 1 212 ? -24.914 -1.140 5.765 1.00 88.00 212 LEU A CA 1
ATOM 1723 C C . LEU A 1 212 ? -25.634 0.167 5.405 1.00 88.00 212 LEU A C 1
ATOM 1725 O O . LEU A 1 212 ? -26.813 0.156 5.031 1.00 88.00 212 LEU A O 1
ATOM 1729 N N . GLN A 1 213 ? -24.918 1.283 5.508 1.00 89.38 213 GLN A N 1
ATOM 1730 C CA . GLN A 1 213 ? -25.452 2.590 5.149 1.00 89.38 213 GLN A CA 1
ATOM 1731 C C . GLN A 1 213 ? -25.532 2.755 3.621 1.00 89.38 213 GLN A C 1
ATOM 1733 O O . GLN A 1 213 ? -24.866 2.066 2.848 1.00 89.38 213 GLN A O 1
ATOM 1738 N N . TRP A 1 214 ? -26.368 3.687 3.155 1.00 88.81 214 TRP A N 1
ATOM 1739 C CA . TRP A 1 214 ? -26.583 3.927 1.720 1.00 88.81 214 TRP A CA 1
ATOM 1740 C C . TRP A 1 214 ? -25.292 4.318 0.981 1.00 88.81 214 TRP A C 1
ATOM 1742 O O . TRP A 1 214 ? -24.974 3.759 -0.070 1.00 88.81 214 TRP A O 1
ATOM 1752 N N . ASN A 1 215 ? -24.524 5.243 1.558 1.00 90.88 215 ASN A N 1
ATOM 1753 C CA . ASN A 1 215 ? -23.212 5.659 1.062 1.00 90.88 215 ASN A CA 1
ATOM 1754 C C . ASN A 1 215 ? -22.213 4.494 1.013 1.00 90.88 215 ASN A C 1
ATOM 1756 O O . ASN A 1 215 ? -21.534 4.329 0.003 1.00 90.88 215 ASN A O 1
ATOM 1760 N N . GLU A 1 216 ? -22.152 3.664 2.056 1.00 91.88 216 GLU A N 1
ATOM 1761 C CA . GLU A 1 216 ? -21.296 2.474 2.107 1.00 91.88 216 GLU A CA 1
ATOM 1762 C C . GLU A 1 216 ? -21.649 1.495 0.983 1.00 91.88 216 GLU A C 1
ATOM 1764 O O . GLU A 1 216 ? -20.756 0.972 0.317 1.00 91.88 216 GLU A O 1
ATOM 1769 N N . GLY A 1 217 ? -22.944 1.314 0.705 1.00 93.25 217 GLY A N 1
ATOM 1770 C CA . GLY A 1 217 ? -23.427 0.520 -0.424 1.00 93.25 217 GLY A CA 1
ATOM 1771 C C . GLY A 1 217 ? -22.978 1.063 -1.783 1.00 93.25 217 GLY A C 1
ATOM 1772 O O . GLY A 1 217 ? -22.494 0.296 -2.617 1.00 93.25 217 GLY A O 1
ATOM 1773 N N . ILE A 1 218 ? -23.075 2.380 -2.007 1.00 93.38 218 ILE A N 1
ATOM 1774 C CA . ILE A 1 218 ? -22.605 3.001 -3.258 1.00 93.38 218 ILE A CA 1
ATOM 1775 C C . ILE A 1 218 ? -21.084 2.883 -3.392 1.00 93.38 218 ILE A C 1
ATOM 1777 O O . ILE A 1 218 ? -20.593 2.511 -4.457 1.00 93.38 218 ILE A O 1
ATOM 1781 N N . VAL A 1 219 ? -20.326 3.172 -2.331 1.00 94.06 219 VAL A N 1
ATOM 1782 C CA . VAL A 1 219 ? -18.859 3.067 -2.343 1.00 94.06 219 VAL A CA 1
ATOM 1783 C C . VAL A 1 219 ? -18.424 1.628 -2.619 1.00 94.06 219 VAL A C 1
ATOM 1785 O O . VAL A 1 219 ? -17.532 1.413 -3.439 1.00 94.06 219 VAL A O 1
ATOM 1788 N N . LEU A 1 220 ? -19.092 0.639 -2.018 1.00 94.56 220 LEU A N 1
ATOM 1789 C CA . LEU A 1 220 ? -18.850 -0.776 -2.296 1.00 94.56 220 LEU A CA 1
ATOM 1790 C C . LEU A 1 220 ? -19.141 -1.119 -3.765 1.00 94.56 220 LEU A C 1
ATOM 1792 O O . LEU A 1 220 ? -18.327 -1.779 -4.410 1.00 94.56 220 LEU A O 1
ATOM 1796 N N . ALA A 1 221 ? -20.256 -0.638 -4.321 1.00 95.19 221 ALA A N 1
ATOM 1797 C CA . ALA A 1 221 ? -20.600 -0.855 -5.725 1.00 95.19 221 ALA A CA 1
ATOM 1798 C C . ALA A 1 221 ? -19.572 -0.221 -6.680 1.00 95.19 221 ALA A C 1
ATOM 1800 O O . ALA A 1 221 ? -19.130 -0.869 -7.631 1.00 95.19 221 ALA A O 1
ATOM 1801 N N . LEU A 1 222 ? -19.136 1.014 -6.413 1.00 95.19 222 LEU A N 1
ATOM 1802 C CA . LEU A 1 222 ? -18.092 1.695 -7.187 1.00 95.19 222 LEU A CA 1
ATOM 1803 C C . LEU A 1 222 ? -16.747 0.971 -7.089 1.00 95.19 222 LEU A C 1
ATOM 1805 O O . LEU A 1 222 ? -16.056 0.818 -8.097 1.00 95.19 222 LEU A O 1
ATOM 1809 N N . PHE A 1 223 ? -16.387 0.480 -5.904 1.00 93.44 223 PHE A N 1
ATOM 1810 C CA . PHE A 1 223 ? -15.172 -0.301 -5.698 1.00 93.44 223 PHE A CA 1
ATOM 1811 C C . PHE A 1 223 ? -15.198 -1.606 -6.505 1.00 93.44 223 PHE A C 1
ATOM 1813 O O . PHE A 1 223 ? -14.274 -1.870 -7.275 1.00 93.44 223 PHE A O 1
ATOM 1820 N N . LEU A 1 224 ? -16.281 -2.384 -6.413 1.00 94.94 224 LEU A N 1
ATOM 1821 C CA . LEU A 1 224 ? -16.449 -3.618 -7.192 1.00 94.94 224 LEU A CA 1
ATOM 1822 C C . LEU A 1 224 ? -16.448 -3.345 -8.701 1.00 94.94 224 LEU A C 1
ATOM 182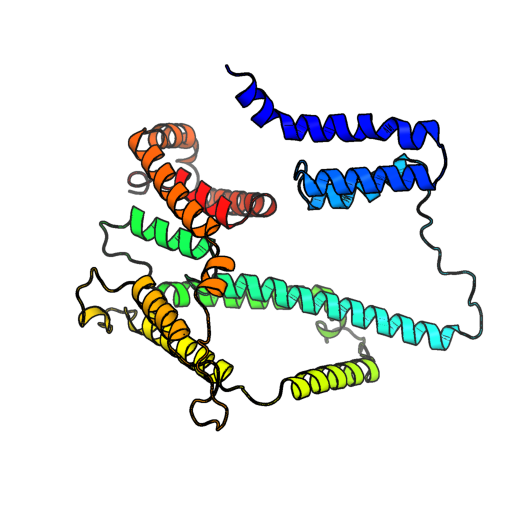4 O O . LEU A 1 224 ? -15.830 -4.089 -9.466 1.00 94.94 224 LEU A O 1
ATOM 1828 N N . THR A 1 225 ? -17.074 -2.247 -9.129 1.00 94.81 225 THR A N 1
ATOM 1829 C CA . THR A 1 225 ? -17.057 -1.797 -10.528 1.00 94.81 225 THR A CA 1
ATOM 1830 C C . THR A 1 225 ? -15.635 -1.468 -10.981 1.00 94.81 225 THR A C 1
ATOM 1832 O O . THR A 1 225 ? -15.218 -1.898 -12.052 1.00 94.81 225 THR A O 1
ATOM 1835 N N . THR A 1 226 ? -14.857 -0.774 -10.148 1.00 92.81 226 THR A N 1
ATOM 1836 C CA . THR A 1 226 ? -13.451 -0.433 -10.424 1.00 92.81 226 THR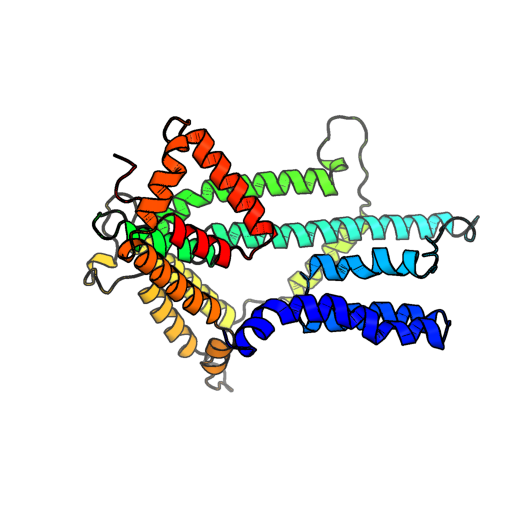 A CA 1
ATOM 1837 C C . THR A 1 226 ? -12.599 -1.684 -10.594 1.00 92.81 226 THR A C 1
ATOM 1839 O O . THR A 1 226 ? -11.889 -1.814 -11.590 1.00 92.81 226 THR A O 1
ATOM 1842 N N . VAL A 1 227 ? -12.697 -2.627 -9.650 1.00 90.44 227 VAL A N 1
ATOM 1843 C CA . VAL A 1 227 ? -11.957 -3.894 -9.705 1.00 90.44 227 VAL A CA 1
ATOM 1844 C C . VAL A 1 227 ? -12.336 -4.674 -10.960 1.00 90.44 227 VAL A C 1
ATOM 1846 O O . VAL A 1 227 ? -11.451 -5.135 -11.675 1.00 90.44 227 VAL A O 1
ATOM 1849 N N . THR A 1 228 ? -13.630 -4.763 -11.273 1.00 91.12 228 THR A N 1
ATOM 1850 C CA . THR A 1 228 ? -14.121 -5.456 -12.472 1.00 91.12 228 THR A CA 1
ATOM 1851 C C . THR A 1 228 ? -13.606 -4.796 -13.747 1.00 91.12 228 THR A C 1
ATOM 1853 O O . THR A 1 228 ? -13.118 -5.485 -14.639 1.00 91.12 228 THR A O 1
ATOM 1856 N N . LEU A 1 229 ? -13.650 -3.465 -13.840 1.00 91.00 229 LEU A N 1
ATOM 1857 C CA . LEU A 1 229 ? -13.129 -2.732 -14.993 1.00 91.00 229 LEU A CA 1
ATOM 1858 C C . LEU A 1 229 ? -11.620 -2.938 -15.150 1.00 91.00 229 LEU A C 1
ATOM 1860 O O . LEU A 1 229 ? -11.167 -3.197 -16.260 1.00 91.00 229 LEU A O 1
ATOM 1864 N N . TRP A 1 230 ? -10.836 -2.883 -14.072 1.00 88.75 230 TRP A N 1
ATOM 1865 C CA . TRP A 1 230 ? -9.392 -3.120 -14.144 1.00 88.75 230 TRP A CA 1
ATOM 1866 C C . TRP A 1 230 ? -9.026 -4.555 -14.529 1.00 88.75 230 TRP A C 1
ATOM 1868 O O . TRP A 1 230 ? -8.086 -4.744 -15.303 1.00 88.75 230 TRP A O 1
ATOM 1878 N N . THR A 1 231 ? -9.743 -5.564 -14.027 1.00 87.12 231 THR A N 1
ATOM 1879 C CA . THR A 1 231 ? -9.455 -6.974 -14.341 1.00 87.12 231 THR A CA 1
ATOM 1880 C C . THR A 1 231 ? -9.898 -7.360 -15.748 1.00 87.12 231 THR A C 1
ATOM 1882 O O . THR A 1 231 ? -9.196 -8.107 -16.422 1.00 87.12 231 THR A O 1
ATOM 1885 N N . THR A 1 232 ? -11.028 -6.827 -16.220 1.00 88.19 232 THR A N 1
ATOM 1886 C CA . THR A 1 232 ? -11.591 -7.163 -17.540 1.00 88.19 232 THR A CA 1
ATOM 1887 C C . THR A 1 232 ? -11.036 -6.317 -18.693 1.00 88.19 232 THR A C 1
ATOM 1889 O O . THR A 1 232 ? -11.372 -6.556 -19.856 1.00 88.19 232 THR A O 1
ATOM 1892 N N . ARG A 1 233 ? -10.179 -5.329 -18.398 1.00 84.50 233 ARG A N 1
ATOM 1893 C CA . ARG A 1 233 ? -9.588 -4.425 -19.401 1.00 84.50 233 ARG A CA 1
ATOM 1894 C C . ARG A 1 233 ? -8.678 -5.154 -20.379 1.00 84.50 233 ARG A C 1
ATOM 1896 O O . ARG A 1 233 ? -8.856 -5.023 -21.583 1.00 84.50 233 ARG A O 1
ATOM 1903 N N . ASP A 1 234 ? -7.729 -5.913 -19.842 1.00 78.50 234 ASP A N 1
ATOM 1904 C CA . ASP A 1 234 ? -6.773 -6.739 -20.578 1.00 78.50 234 ASP A CA 1
ATOM 1905 C C . ASP A 1 234 ? -6.769 -8.119 -19.919 1.00 78.50 234 ASP A C 1
ATOM 1907 O O . ASP A 1 234 ? -6.092 -8.319 -18.904 1.00 78.50 234 ASP A O 1
ATOM 1911 N N . LEU A 1 235 ? -7.566 -9.055 -20.441 1.00 75.19 235 LEU A N 1
ATOM 1912 C CA . LEU A 1 235 ? -7.611 -10.403 -19.880 1.00 75.19 235 LEU A CA 1
ATOM 1913 C C . LEU A 1 235 ? -6.284 -11.124 -20.146 1.00 75.19 235 LEU A C 1
ATOM 1915 O O . LEU A 1 235 ? -5.721 -11.076 -21.242 1.00 75.19 235 LEU A O 1
ATOM 1919 N N . ALA A 1 236 ? -5.790 -11.816 -19.121 1.00 62.22 236 ALA A N 1
ATOM 1920 C CA . ALA A 1 236 ? -4.609 -12.659 -19.229 1.00 62.22 236 ALA A CA 1
ATOM 1921 C C . ALA A 1 236 ? -4.859 -13.801 -20.235 1.00 62.22 236 ALA A C 1
ATOM 1923 O O . ALA A 1 236 ? -5.956 -14.354 -20.292 1.00 62.22 236 ALA A O 1
ATOM 1924 N N . GLY A 1 237 ? -3.843 -14.172 -21.023 1.00 60.03 237 GLY A N 1
ATOM 1925 C CA . GLY A 1 237 ? -3.922 -15.321 -21.941 1.00 60.03 237 GLY A CA 1
ATOM 1926 C C . GLY A 1 237 ? -4.379 -15.015 -23.374 1.00 60.03 237 GLY A C 1
ATOM 1927 O O . GLY A 1 237 ? -4.829 -15.918 -24.071 1.00 60.03 237 GLY A O 1
ATOM 1928 N N . GLY A 1 238 ? -4.268 -13.765 -23.838 1.00 58.59 238 GLY A N 1
ATOM 1929 C CA . GLY A 1 238 ? -4.530 -13.402 -25.242 1.00 58.59 238 GLY A CA 1
ATOM 1930 C C . GLY A 1 238 ? -6.008 -13.200 -25.590 1.00 58.59 238 GLY A C 1
ATOM 1931 O O . GLY A 1 238 ? -6.340 -12.947 -26.749 1.00 58.59 238 GLY A O 1
ATOM 1932 N N . GLN A 1 239 ? -6.899 -13.267 -24.598 1.00 69.44 239 GLN A N 1
ATOM 1933 C CA . GLN A 1 239 ? -8.297 -12.888 -24.765 1.00 69.44 239 GLN A CA 1
ATOM 1934 C C . GLN A 1 239 ? -8.430 -11.362 -24.813 1.00 69.44 239 GLN A C 1
ATOM 1936 O O . GLN A 1 239 ? -7.862 -10.633 -24.001 1.00 69.44 239 GLN A O 1
ATOM 1941 N N . ARG A 1 240 ? -9.191 -10.873 -25.794 1.00 75.06 240 ARG A N 1
ATOM 1942 C CA . ARG A 1 240 ? -9.473 -9.446 -25.972 1.00 75.06 240 ARG A CA 1
ATOM 1943 C C . ARG A 1 240 ? -10.414 -8.979 -24.860 1.00 75.06 240 ARG A C 1
ATOM 1945 O O . ARG A 1 240 ? -11.521 -9.498 -24.750 1.00 75.06 240 ARG A O 1
ATOM 1952 N N . GLY A 1 241 ? -9.964 -8.035 -24.036 1.00 83.94 241 GLY A N 1
ATOM 1953 C CA . GLY A 1 241 ? -10.808 -7.397 -23.026 1.00 83.94 241 GLY A CA 1
ATOM 1954 C C . GLY A 1 241 ? -11.677 -6.289 -23.619 1.00 83.94 241 GLY A C 1
ATOM 1955 O O . GLY A 1 241 ? -11.773 -6.126 -24.839 1.00 83.94 241 GLY A O 1
ATOM 1956 N N . TRP A 1 242 ? -12.296 -5.482 -22.753 1.00 87.12 242 TRP A N 1
ATOM 1957 C CA . TRP A 1 242 ? -13.088 -4.331 -23.212 1.00 87.12 242 TRP A CA 1
ATOM 1958 C C . TRP A 1 242 ? -12.227 -3.206 -23.808 1.00 87.12 242 TRP A C 1
ATOM 1960 O O . TRP A 1 242 ? -12.767 -2.291 -24.429 1.00 87.12 242 TRP A O 1
ATOM 1970 N N . ASN A 1 243 ? -10.896 -3.278 -23.680 1.00 82.00 243 ASN A N 1
ATOM 1971 C CA . ASN A 1 243 ? -9.960 -2.333 -24.292 1.00 82.00 243 ASN A CA 1
ATOM 1972 C C . ASN A 1 243 ? -10.130 -2.189 -25.819 1.00 82.00 243 ASN A C 1
ATOM 1974 O O . ASN A 1 243 ? -9.862 -1.115 -26.344 1.00 82.00 243 ASN A O 1
ATOM 1978 N N . VAL A 1 244 ? -10.617 -3.222 -26.520 1.00 83.25 244 VAL A N 1
ATOM 1979 C CA . VAL A 1 244 ? -10.815 -3.231 -27.984 1.00 83.25 244 VAL A CA 1
ATOM 1980 C C . VAL A 1 244 ? -11.927 -2.284 -28.434 1.00 83.25 244 VAL A C 1
ATO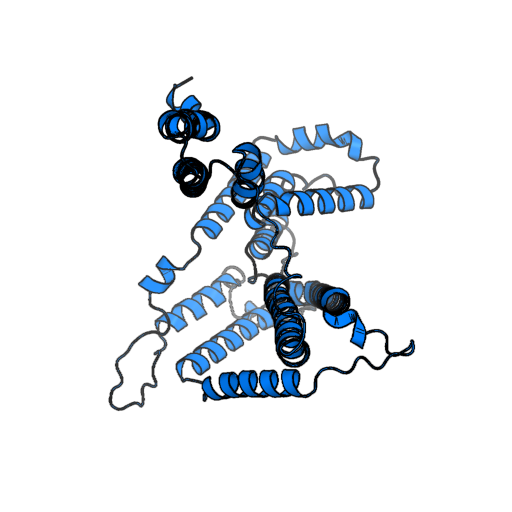M 1982 O O . VAL A 1 244 ? -11.937 -1.844 -29.581 1.00 83.25 244 VAL A O 1
ATOM 1985 N N . LEU A 1 245 ? -12.857 -1.943 -27.539 1.00 84.06 245 LEU A N 1
ATOM 1986 C CA . LEU A 1 245 ? -13.958 -1.023 -27.836 1.00 84.06 245 LEU A CA 1
ATOM 1987 C C . LEU A 1 245 ? -13.480 0.422 -28.035 1.00 84.06 245 LEU A C 1
ATOM 1989 O O . LEU A 1 245 ? -14.205 1.242 -28.593 1.00 84.06 245 LEU A O 1
ATOM 1993 N N . PHE A 1 246 ? -12.264 0.736 -27.591 1.00 85.56 246 PHE A N 1
ATOM 1994 C CA . PHE A 1 246 ? -11.693 2.073 -27.637 1.00 85.56 246 PHE A CA 1
ATOM 1995 C C . PHE A 1 246 ? -10.302 2.041 -28.276 1.00 85.56 246 PHE A C 1
ATOM 1997 O O . PHE A 1 246 ? -9.653 1.004 -28.389 1.00 85.56 246 PHE A O 1
ATOM 2004 N N . ARG A 1 247 ? -9.810 3.208 -28.700 1.00 80.38 247 ARG A N 1
ATOM 2005 C CA . ARG A 1 247 ? -8.429 3.330 -29.183 1.00 80.38 247 ARG A CA 1
ATOM 2006 C C . ARG A 1 247 ? -7.455 3.063 -28.029 1.00 80.38 247 ARG A C 1
ATOM 2008 O O . ARG A 1 247 ? -7.635 3.594 -26.933 1.00 80.38 247 ARG A O 1
ATOM 2015 N N . SER A 1 248 ? -6.402 2.294 -28.302 1.00 70.31 248 SER A N 1
ATOM 2016 C CA . SER A 1 248 ? -5.434 1.798 -27.309 1.00 70.31 248 SER A CA 1
ATOM 2017 C C . SER A 1 248 ? -4.718 2.887 -26.503 1.00 70.31 248 SER A C 1
ATOM 2019 O O . SER A 1 248 ? -4.210 2.604 -25.424 1.00 70.31 248 SER A O 1
ATOM 2021 N N . GLU A 1 249 ? -4.681 4.122 -27.000 1.00 74.50 249 GLU A N 1
ATOM 2022 C CA . GLU A 1 249 ? -4.053 5.268 -26.329 1.00 74.50 249 GLU A CA 1
ATOM 2023 C C . GLU A 1 249 ? -4.914 5.867 -25.204 1.00 74.50 249 GLU A C 1
ATOM 2025 O O . GLU A 1 249 ? -4.380 6.462 -24.273 1.00 74.50 249 GLU A O 1
ATOM 2030 N N . TYR A 1 250 ? -6.238 5.684 -25.243 1.00 78.62 250 TYR A N 1
ATOM 2031 C CA . TYR A 1 250 ? -7.159 6.291 -24.269 1.00 78.62 250 TYR A CA 1
ATOM 2032 C C . TYR A 1 250 ? -7.531 5.348 -23.116 1.00 78.62 250 TYR A C 1
ATOM 2034 O O . TYR A 1 250 ? -8.125 5.773 -22.121 1.00 78.62 250 TYR A O 1
ATOM 2042 N N . VAL A 1 251 ? -7.184 4.063 -23.224 1.00 81.31 251 VAL A N 1
ATOM 2043 C CA . VAL A 1 251 ? -7.550 3.031 -22.248 1.00 81.31 251 VAL A CA 1
ATOM 2044 C C . VAL A 1 251 ? -6.383 2.759 -21.305 1.00 81.31 251 VAL A C 1
ATOM 2046 O O . VAL A 1 251 ? -5.445 2.036 -21.629 1.00 81.31 251 VAL A O 1
ATOM 2049 N N . SER A 1 252 ? -6.453 3.312 -20.094 1.00 81.56 252 SER A N 1
ATOM 2050 C CA . SER A 1 252 ? -5.447 3.110 -19.048 1.00 81.56 252 SER A CA 1
ATOM 2051 C C . SER A 1 252 ? -6.093 2.820 -17.688 1.00 81.56 252 SER A C 1
ATOM 2053 O O . SER A 1 252 ? -7.296 3.004 -17.498 1.00 81.56 252 SER A O 1
ATOM 2055 N N . ASN A 1 253 ? -5.295 2.368 -16.709 1.00 81.50 253 ASN A N 1
ATOM 2056 C CA . ASN A 1 253 ? -5.775 2.213 -15.327 1.00 81.50 253 ASN A CA 1
ATOM 2057 C C . ASN A 1 253 ? -6.205 3.573 -14.752 1.00 81.50 253 ASN A C 1
ATOM 2059 O O . ASN A 1 253 ? -7.150 3.629 -13.966 1.00 81.50 253 ASN A O 1
ATOM 2063 N N . GLY A 1 254 ? -5.549 4.653 -15.197 1.00 86.38 254 GLY A N 1
ATOM 2064 C CA . GLY A 1 254 ? -5.893 6.028 -14.849 1.00 86.38 254 GLY A CA 1
ATOM 2065 C C . GLY A 1 254 ? -7.246 6.461 -15.408 1.00 86.38 254 GLY A C 1
ATOM 2066 O O . GLY A 1 254 ? -7.981 7.146 -14.712 1.00 86.38 254 GLY A O 1
ATOM 2067 N N . THR A 1 255 ? -7.631 6.002 -16.603 1.00 89.00 255 THR A N 1
ATOM 2068 C CA . THR A 1 255 ? -8.934 6.332 -17.208 1.00 89.00 255 THR A CA 1
ATOM 2069 C C . THR A 1 255 ? -10.092 5.813 -16.350 1.00 89.00 255 THR A C 1
ATOM 2071 O O . THR A 1 255 ? -11.034 6.549 -16.067 1.00 89.00 255 THR A O 1
ATOM 2074 N N . VAL A 1 256 ? -9.993 4.566 -15.871 1.00 90.31 256 VAL A N 1
ATOM 2075 C CA . VAL A 1 256 ? -10.983 3.971 -14.955 1.00 90.31 256 VAL A CA 1
ATOM 2076 C C . VAL A 1 256 ? -10.993 4.704 -13.610 1.00 90.31 256 VAL A C 1
ATOM 2078 O O . VAL A 1 256 ? -12.062 5.023 -13.097 1.00 90.31 256 VAL A O 1
ATOM 2081 N N . ALA A 1 257 ? -9.814 5.019 -13.060 1.00 89.81 257 ALA A N 1
ATOM 2082 C CA . ALA A 1 257 ? -9.702 5.745 -11.795 1.00 89.81 257 ALA A CA 1
ATOM 2083 C C . ALA A 1 257 ? -10.322 7.152 -11.871 1.00 89.81 257 ALA A C 1
ATOM 2085 O O . ALA A 1 257 ? -11.038 7.553 -10.958 1.00 89.81 257 ALA A O 1
ATOM 2086 N N . LEU A 1 258 ? -10.096 7.878 -12.971 1.00 92.06 258 LEU A N 1
ATOM 2087 C CA . LEU A 1 258 ? -10.689 9.193 -13.217 1.00 92.06 258 LEU A CA 1
ATOM 2088 C C . LEU A 1 258 ? -12.208 9.110 -13.369 1.00 92.06 258 LEU A C 1
ATOM 2090 O O . LEU A 1 258 ? -12.915 9.907 -12.761 1.00 92.06 258 LEU A O 1
ATOM 2094 N N . LEU A 1 259 ? -12.718 8.133 -14.126 1.00 93.19 259 LEU A N 1
ATOM 2095 C CA . LEU A 1 259 ? -14.159 7.923 -14.287 1.00 93.19 259 LEU A CA 1
ATOM 2096 C C . LEU A 1 259 ? -14.842 7.709 -12.930 1.00 93.19 259 LEU A C 1
ATOM 2098 O O . LEU A 1 259 ? -15.816 8.387 -12.611 1.00 93.19 259 LEU A O 1
ATOM 2102 N N . ILE A 1 260 ? -14.312 6.794 -12.117 1.00 94.50 260 ILE A N 1
ATOM 2103 C CA . ILE A 1 260 ? -14.868 6.480 -10.797 1.00 94.50 260 ILE A CA 1
ATOM 2104 C C . ILE A 1 260 ? -14.698 7.663 -9.836 1.00 94.50 260 ILE A C 1
ATOM 2106 O O . ILE A 1 260 ? -15.623 7.972 -9.091 1.00 94.50 260 ILE A O 1
ATOM 2110 N N . GLY A 1 261 ? -13.564 8.367 -9.890 1.00 92.75 261 GLY A N 1
ATOM 2111 C CA . GLY A 1 261 ? -13.323 9.577 -9.102 1.00 92.75 261 GLY A CA 1
ATOM 2112 C C . GLY A 1 261 ? -14.284 10.719 -9.439 1.00 92.75 261 GLY A C 1
ATOM 2113 O O . GLY A 1 261 ? -14.715 11.436 -8.548 1.00 92.75 261 GLY A O 1
ATOM 2114 N N . ILE A 1 262 ? -14.683 10.869 -10.702 1.00 94.19 262 ILE A N 1
ATOM 2115 C CA . ILE A 1 262 ? -15.727 11.827 -11.090 1.00 94.19 262 ILE A CA 1
ATOM 2116 C C . ILE A 1 262 ? -17.097 11.342 -10.598 1.00 94.19 262 ILE A C 1
ATOM 2118 O O . ILE A 1 262 ? -17.878 12.130 -10.067 1.00 94.19 262 ILE A O 1
ATOM 2122 N N . LEU A 1 263 ? -17.388 10.041 -10.712 1.00 94.62 263 LEU A N 1
ATOM 2123 C CA . LEU A 1 263 ? -18.650 9.466 -10.241 1.00 94.62 263 LEU A CA 1
ATOM 2124 C C . LEU A 1 263 ? -18.849 9.637 -8.729 1.00 94.62 263 LEU A C 1
ATOM 2126 O O . LEU A 1 263 ? -19.961 9.954 -8.315 1.00 94.62 263 LEU A O 1
ATOM 2130 N N . THR A 1 264 ? -17.810 9.508 -7.899 1.00 93.38 264 THR A N 1
ATOM 2131 C CA . THR A 1 264 ? -17.925 9.756 -6.445 1.00 93.38 264 THR A CA 1
ATOM 2132 C C . THR A 1 264 ? -18.254 11.214 -6.109 1.00 93.38 264 THR A C 1
ATOM 2134 O O . THR A 1 264 ? -18.826 11.487 -5.053 1.00 93.38 264 THR A O 1
ATOM 2137 N N . MET A 1 265 ? -17.939 12.152 -7.005 1.00 92.62 265 MET A N 1
ATOM 2138 C CA . MET A 1 265 ? -18.256 13.577 -6.854 1.00 92.62 265 MET A CA 1
ATOM 2139 C C . MET A 1 265 ? -19.643 13.949 -7.402 1.00 92.62 265 MET A C 1
ATOM 2141 O O . MET A 1 265 ? -20.136 15.043 -7.126 1.00 92.62 265 MET A O 1
ATOM 2145 N N . ILE A 1 266 ? -20.274 13.056 -8.171 1.00 93.12 266 ILE A N 1
ATOM 2146 C CA . ILE A 1 266 ? -21.624 13.228 -8.735 1.00 93.12 266 ILE A CA 1
ATOM 2147 C C . ILE A 1 266 ? -22.668 12.446 -7.926 1.00 93.12 266 ILE A C 1
ATOM 2149 O O . ILE A 1 266 ? -23.812 12.875 -7.784 1.00 93.12 266 ILE A O 1
ATOM 2153 N N . LEU A 1 267 ? -22.305 11.270 -7.415 1.00 93.62 267 LEU A N 1
ATOM 2154 C CA . LEU A 1 267 ? -23.247 10.398 -6.725 1.00 93.62 267 LEU A CA 1
ATOM 2155 C C . LEU A 1 267 ? -23.616 10.960 -5.343 1.00 93.62 267 LEU A C 1
ATOM 2157 O O . LEU A 1 267 ? -22.743 11.457 -4.625 1.00 93.62 267 LEU A O 1
ATOM 2161 N N . PRO A 1 268 ? -24.903 10.881 -4.955 1.00 91.62 268 PRO A N 1
ATOM 2162 C CA . PRO A 1 268 ? -25.368 11.430 -3.693 1.00 91.62 268 PRO A CA 1
ATOM 2163 C C . PRO A 1 268 ? -24.932 10.556 -2.515 1.00 91.62 268 PRO A C 1
ATOM 2165 O O . PRO A 1 268 ? -25.015 9.329 -2.564 1.00 91.62 268 PRO A O 1
ATOM 2168 N N . ASN A 1 269 ? -24.522 11.204 -1.428 1.00 90.44 269 ASN A N 1
ATOM 2169 C CA . ASN A 1 269 ? -24.172 10.556 -0.169 1.00 90.44 269 ASN A CA 1
ATOM 2170 C C . ASN A 1 269 ? -25.398 9.962 0.542 1.00 90.44 269 ASN A C 1
ATOM 2172 O O . ASN A 1 269 ? -25.306 8.894 1.135 1.00 90.44 269 ASN A O 1
ATOM 2176 N N . ASP A 1 270 ? -26.551 10.628 0.453 1.00 89.62 270 ASP A N 1
ATOM 2177 C CA . ASP A 1 270 ? -27.785 10.198 1.116 1.00 89.62 270 ASP A CA 1
ATOM 2178 C C . ASP A 1 270 ? -28.815 9.695 0.099 1.00 89.62 270 ASP A C 1
ATOM 2180 O O . ASP A 1 270 ? -28.800 10.090 -1.072 1.00 89.62 270 ASP A O 1
ATOM 2184 N N . ASN A 1 271 ? -29.740 8.847 0.558 1.00 87.88 271 ASN A N 1
ATOM 2185 C CA . ASN A 1 271 ? -30.782 8.275 -0.292 1.00 87.88 271 ASN A CA 1
ATOM 2186 C C . ASN A 1 271 ? -31.659 9.391 -0.907 1.00 87.88 271 ASN A C 1
ATOM 2188 O O . ASN A 1 271 ? -32.335 10.103 -0.153 1.00 87.88 271 ASN A O 1
ATOM 2192 N N . PRO A 1 272 ? -31.703 9.520 -2.249 1.00 85.12 272 PRO A N 1
ATOM 2193 C CA . PRO A 1 272 ? -32.481 10.554 -2.931 1.00 85.12 272 PRO A CA 1
ATOM 2194 C C . PRO A 1 272 ? -33.995 10.434 -2.718 1.00 85.12 272 PRO A C 1
ATOM 2196 O O . PRO A 1 272 ? -34.713 11.415 -2.876 1.00 85.12 272 PRO A O 1
ATOM 2199 N N . CYS A 1 273 ? -34.492 9.265 -2.306 1.00 84.75 273 CYS A N 1
ATOM 2200 C CA . CYS A 1 273 ? -35.908 9.051 -2.001 1.00 84.75 273 CYS A CA 1
ATOM 2201 C C . CYS A 1 273 ? -36.316 9.522 -0.589 1.00 84.75 273 CYS A C 1
ATOM 2203 O O . CYS A 1 273 ? -37.478 9.382 -0.204 1.00 84.75 273 CYS A O 1
ATOM 2205 N N . SER A 1 274 ? -35.386 10.050 0.214 1.00 86.69 274 SER A N 1
ATOM 2206 C CA . SER A 1 274 ? -35.687 10.561 1.556 1.00 86.69 274 SER A CA 1
ATOM 2207 C C . SER A 1 274 ? -36.401 11.918 1.505 1.00 86.69 274 SER A C 1
ATOM 2209 O O . SER A 1 274 ? -36.003 12.814 0.766 1.00 86.69 274 SER A O 1
ATOM 2211 N N . LYS A 1 275 ? -37.425 12.119 2.349 1.00 81.88 275 LYS A N 1
ATOM 2212 C CA . LYS A 1 275 ? -38.230 13.360 2.385 1.00 81.88 275 LYS A CA 1
ATOM 2213 C C . LYS A 1 275 ? -37.421 14.635 2.682 1.00 81.88 275 LYS A C 1
ATOM 2215 O O . LYS A 1 275 ? -37.830 15.706 2.255 1.00 81.88 275 LYS A O 1
ATOM 2220 N N . ASN A 1 276 ? -36.289 14.525 3.383 1.00 83.06 276 ASN A N 1
ATOM 2221 C CA . ASN A 1 276 ? -35.406 15.649 3.734 1.00 83.06 276 ASN A CA 1
ATOM 2222 C C . ASN A 1 276 ? -34.100 15.647 2.922 1.00 83.06 276 ASN A C 1
ATOM 2224 O O . ASN A 1 276 ? -33.070 16.129 3.399 1.00 83.06 276 ASN A O 1
ATOM 2228 N N . TRP A 1 277 ? -34.115 15.056 1.726 1.00 87.06 277 TRP A N 1
ATOM 2229 C CA . TRP A 1 277 ? -32.909 14.903 0.928 1.00 87.06 277 TRP A CA 1
ATOM 2230 C C . TRP A 1 277 ? -32.331 16.256 0.503 1.00 87.06 277 TRP A C 1
ATOM 2232 O O . TRP A 1 277 ? -33.004 17.099 -0.091 1.00 87.06 277 TRP A O 1
ATOM 2242 N N . LYS A 1 278 ? -31.045 16.443 0.803 1.00 86.44 278 LYS A N 1
ATOM 2243 C CA . LYS A 1 278 ? -30.223 17.524 0.271 1.00 86.44 278 LYS A CA 1
ATOM 2244 C C . LYS A 1 278 ? -29.080 16.891 -0.496 1.00 86.44 278 LYS A C 1
ATOM 2246 O O . LYS A 1 278 ? -28.407 16.001 0.019 1.00 86.44 278 LYS A O 1
ATOM 2251 N N . TYR A 1 279 ? -28.855 17.364 -1.715 1.00 87.75 279 TYR A N 1
ATOM 2252 C CA . TYR A 1 279 ? -27.744 16.880 -2.513 1.00 87.75 279 TYR A CA 1
ATOM 2253 C C . TYR A 1 279 ? -26.419 17.195 -1.811 1.00 87.75 279 TYR A C 1
ATOM 2255 O O . TYR A 1 279 ? -26.078 18.355 -1.569 1.00 87.75 279 TYR A O 1
ATOM 2263 N N . LYS A 1 280 ? -25.672 16.140 -1.500 1.00 89.75 280 LYS A N 1
ATOM 2264 C CA . LYS A 1 280 ? -24.296 16.194 -1.022 1.00 89.75 280 LYS A CA 1
ATOM 2265 C C . LYS A 1 280 ? -23.538 15.070 -1.724 1.00 89.75 280 LYS A C 1
ATOM 2267 O O . LYS A 1 280 ? -24.002 13.933 -1.637 1.00 89.75 280 LYS A O 1
ATOM 2272 N N . PRO A 1 281 ? -22.430 15.348 -2.425 1.00 92.25 281 PRO A N 1
ATOM 2273 C CA . PRO A 1 281 ? -21.650 14.295 -3.061 1.00 92.25 281 PRO A CA 1
ATOM 2274 C C . PRO A 1 281 ? -20.964 13.418 -2.009 1.00 92.25 281 PRO A C 1
ATOM 2276 O O . PRO A 1 281 ? -20.729 13.874 -0.886 1.00 92.25 281 PRO A O 1
ATOM 2279 N N . ILE A 1 282 ? -20.624 12.177 -2.368 1.00 91.81 282 ILE A N 1
ATOM 2280 C CA . ILE A 1 282 ? -19.895 11.261 -1.469 1.00 91.81 282 ILE A CA 1
ATOM 2281 C C . ILE A 1 282 ? -18.546 11.872 -1.078 1.00 91.81 282 ILE A C 1
ATOM 2283 O O . ILE A 1 282 ? -18.176 11.866 0.094 1.00 91.81 282 ILE A O 1
ATOM 2287 N N . ILE A 1 283 ? -17.828 12.434 -2.054 1.00 92.19 283 ILE A N 1
ATOM 2288 C CA . ILE A 1 283 ? -16.567 13.144 -1.833 1.00 92.19 283 ILE A CA 1
ATOM 2289 C C . ILE A 1 283 ? -16.664 14.534 -2.461 1.00 92.19 283 ILE A C 1
ATOM 2291 O O . ILE A 1 283 ? -17.013 14.676 -3.633 1.00 92.19 283 ILE A O 1
ATOM 2295 N N . SER A 1 284 ? -16.336 15.573 -1.693 1.00 92.44 284 SER A N 1
ATOM 2296 C CA . SER A 1 284 ? -16.228 16.938 -2.212 1.00 92.44 284 SER A CA 1
ATOM 2297 C C . SER A 1 284 ? -14.834 17.199 -2.803 1.00 92.44 284 SER A C 1
ATOM 2299 O O . SER A 1 284 ? -13.844 16.604 -2.377 1.00 92.44 284 SER A O 1
ATOM 2301 N N . TRP A 1 285 ? -14.720 18.129 -3.761 1.00 89.38 285 TRP A N 1
ATOM 2302 C CA . TRP A 1 285 ? -13.412 18.537 -4.305 1.00 89.38 285 TRP A CA 1
ATOM 2303 C C . TRP A 1 285 ? -12.474 19.071 -3.225 1.00 89.38 285 TRP A C 1
ATOM 2305 O O . TRP A 1 285 ? -11.276 18.798 -3.251 1.00 89.38 285 TRP A O 1
ATOM 2315 N N . THR A 1 286 ? -13.021 19.801 -2.256 1.00 90.56 286 THR A N 1
ATOM 2316 C CA . THR A 1 286 ? -12.255 20.342 -1.134 1.00 90.56 286 THR A CA 1
ATOM 2317 C C . THR A 1 286 ? -11.679 19.234 -0.259 1.00 90.56 286 THR A C 1
ATOM 2319 O O . THR A 1 286 ? -10.506 19.308 0.105 1.00 90.56 286 THR A O 1
ATOM 2322 N N . ASP A 1 287 ? -12.456 18.183 0.019 1.00 90.38 287 ASP A N 1
ATOM 2323 C CA . ASP A 1 287 ? -11.989 17.045 0.818 1.00 90.38 287 ASP A CA 1
ATOM 2324 C C . ASP A 1 287 ? -10.974 16.201 0.042 1.00 90.38 287 ASP A C 1
ATOM 2326 O O . ASP A 1 287 ? -9.946 15.804 0.595 1.00 90.38 287 ASP A O 1
ATOM 2330 N N . LEU A 1 288 ? -11.226 15.970 -1.251 1.00 89.50 288 LEU A N 1
ATOM 2331 C CA . LEU A 1 288 ? -10.317 15.232 -2.123 1.00 89.50 288 LEU A CA 1
ATOM 2332 C C . LEU A 1 288 ? -8.973 15.953 -2.244 1.00 89.50 288 LEU A C 1
ATOM 2334 O O . LEU A 1 288 ? -7.943 15.364 -1.946 1.00 89.50 288 LEU A O 1
ATOM 2338 N N . SER A 1 289 ? -8.974 17.231 -2.627 1.00 90.12 289 SER A N 1
ATOM 2339 C CA . SER A 1 289 ? -7.753 18.017 -2.844 1.00 90.12 289 SER A CA 1
ATOM 2340 C C . SER A 1 289 ? -6.902 18.136 -1.577 1.00 90.12 289 SER A C 1
ATOM 2342 O O . SER A 1 289 ? -5.676 18.071 -1.647 1.00 90.12 289 SER A O 1
ATOM 2344 N N . LYS A 1 290 ? -7.540 18.243 -0.404 1.00 91.38 290 LYS A N 1
ATOM 2345 C CA . LYS A 1 290 ? -6.839 18.318 0.882 1.00 91.38 290 LYS A CA 1
ATOM 2346 C C . LYS A 1 290 ? -6.185 16.992 1.283 1.00 91.38 290 LYS A C 1
ATOM 2348 O O . LYS A 1 290 ? -5.084 17.008 1.826 1.00 91.38 290 LYS A O 1
ATOM 2353 N N . ASN A 1 291 ? -6.861 15.869 1.040 1.00 86.75 291 ASN A N 1
ATOM 2354 C CA . ASN A 1 291 ? -6.400 14.544 1.468 1.00 86.75 291 ASN A CA 1
ATOM 2355 C C . ASN A 1 291 ? -5.578 13.808 0.398 1.00 86.75 291 ASN A C 1
ATOM 2357 O O . ASN A 1 291 ? -4.974 12.776 0.692 1.00 86.75 291 ASN A O 1
ATOM 2361 N N . TYR A 1 292 ? -5.553 14.305 -0.840 1.00 85.69 292 TYR A N 1
ATOM 2362 C CA . TYR A 1 292 ? -4.812 13.676 -1.924 1.00 85.69 292 TYR A CA 1
ATOM 2363 C C . TYR A 1 292 ? -3.293 13.798 -1.699 1.00 85.69 292 TYR A C 1
ATOM 2365 O O . TYR A 1 292 ? -2.795 14.893 -1.418 1.00 85.69 292 TYR A O 1
ATOM 2373 N N . PRO A 1 293 ? -2.515 12.709 -1.847 1.00 82.44 293 PRO A N 1
ATOM 2374 C CA . PRO A 1 293 ? -1.077 12.714 -1.591 1.00 82.44 293 PRO A CA 1
ATOM 2375 C C . PRO A 1 293 ? -0.292 13.330 -2.764 1.00 82.44 293 PRO A C 1
ATOM 2377 O O . PRO A 1 293 ? 0.446 12.646 -3.474 1.00 82.44 293 PRO A O 1
ATOM 2380 N N . TRP A 1 294 ? -0.409 14.649 -2.959 1.00 83.94 294 TRP A N 1
ATOM 2381 C CA . TRP A 1 294 ? 0.285 15.391 -4.025 1.00 83.94 294 TRP A CA 1
ATOM 2382 C C . TRP A 1 294 ? 1.800 15.164 -4.030 1.00 83.94 294 TRP A C 1
ATOM 2384 O O . TRP A 1 294 ? 2.410 15.083 -5.093 1.00 83.94 294 TRP A O 1
ATOM 2394 N N . GLY A 1 295 ? 2.405 14.989 -2.851 1.00 78.75 295 GLY A N 1
ATOM 2395 C CA . GLY A 1 295 ? 3.831 14.688 -2.721 1.00 78.75 295 GLY A CA 1
ATOM 2396 C C . GLY A 1 295 ? 4.249 13.405 -3.447 1.00 78.75 295 GLY A C 1
ATOM 2397 O O . GLY A 1 295 ? 5.300 13.388 -4.080 1.00 78.75 295 GLY A O 1
ATOM 2398 N N . THR A 1 296 ? 3.416 12.358 -3.431 1.00 77.00 296 THR A N 1
ATOM 2399 C CA . THR A 1 296 ? 3.693 11.100 -4.144 1.00 77.00 296 THR A CA 1
ATOM 2400 C C . THR A 1 296 ? 3.692 11.299 -5.657 1.00 77.00 296 THR A C 1
ATOM 2402 O O . THR A 1 296 ? 4.558 10.759 -6.341 1.00 77.00 296 THR A O 1
ATOM 2405 N N . LEU A 1 297 ? 2.762 12.110 -6.171 1.00 76.50 297 LEU A N 1
ATOM 2406 C CA . LEU A 1 297 ? 2.686 12.456 -7.591 1.00 76.50 297 LEU A CA 1
ATOM 2407 C C . LEU A 1 297 ? 3.914 13.269 -8.034 1.00 76.50 297 LEU A C 1
ATOM 2409 O O . LEU A 1 297 ? 4.554 12.938 -9.030 1.00 76.50 297 LEU A O 1
ATOM 2413 N N . THR A 1 298 ? 4.268 14.309 -7.275 1.00 78.88 298 THR A N 1
ATOM 2414 C CA . THR A 1 298 ? 5.427 15.163 -7.573 1.00 78.88 298 THR A CA 1
ATOM 2415 C C . THR A 1 298 ? 6.733 14.376 -7.517 1.00 78.88 298 THR A C 1
ATOM 2417 O O . THR A 1 298 ? 7.591 14.545 -8.382 1.00 78.88 298 THR A O 1
ATOM 2420 N N . LEU A 1 299 ? 6.882 13.485 -6.532 1.00 74.12 299 LEU A N 1
ATOM 2421 C CA . LEU A 1 299 ? 8.073 12.650 -6.406 1.00 74.12 299 LEU A CA 1
ATOM 2422 C C . LEU A 1 299 ? 8.199 11.653 -7.564 1.00 74.12 299 LEU A C 1
ATOM 2424 O O . LEU A 1 299 ? 9.308 11.428 -8.040 1.00 74.12 299 LEU A O 1
ATOM 2428 N N . LEU A 1 300 ? 7.079 11.106 -8.051 1.00 72.44 300 LEU A N 1
ATOM 2429 C CA . LEU A 1 300 ? 7.077 10.244 -9.234 1.00 72.44 300 LEU A CA 1
ATOM 2430 C C . LEU A 1 300 ? 7.638 11.004 -10.435 1.00 72.44 300 LEU A C 1
ATOM 2432 O O . LEU A 1 300 ? 8.606 10.553 -11.039 1.00 72.44 300 LEU A O 1
ATOM 2436 N N . GLY A 1 301 ? 7.103 12.196 -10.718 1.00 71.06 301 GLY A N 1
ATOM 2437 C CA . GLY A 1 301 ? 7.592 13.042 -11.810 1.00 71.06 301 GLY A CA 1
ATOM 2438 C C . GLY A 1 301 ? 9.073 13.418 -11.672 1.00 71.06 301 GLY A C 1
ATOM 2439 O O . GLY A 1 301 ? 9.816 13.376 -12.655 1.00 71.06 301 GLY A O 1
ATOM 2440 N N . ALA A 1 302 ? 9.528 13.727 -10.453 1.00 72.50 302 ALA A N 1
ATOM 2441 C CA . ALA A 1 302 ? 10.938 13.992 -10.175 1.00 72.50 302 ALA A CA 1
ATOM 2442 C C . ALA A 1 302 ? 11.826 12.760 -10.440 1.00 72.50 302 ALA A C 1
ATOM 2444 O O . ALA A 1 302 ? 12.883 12.899 -11.049 1.00 72.50 302 ALA A O 1
ATOM 2445 N N . GLY A 1 303 ? 11.383 11.560 -10.051 1.00 66.56 303 GLY A N 1
ATOM 2446 C CA . GLY A 1 303 ? 12.087 10.298 -10.303 1.00 66.56 303 GLY A CA 1
ATOM 2447 C C . GLY A 1 303 ? 12.284 9.995 -11.785 1.00 66.56 303 GLY A C 1
ATOM 2448 O O . GLY A 1 303 ? 13.412 9.731 -12.205 1.00 66.56 303 GLY A O 1
ATOM 2449 N N . LEU A 1 304 ? 11.211 10.108 -12.580 1.00 69.06 304 LEU A N 1
ATOM 2450 C CA . LEU A 1 304 ? 11.275 9.934 -14.039 1.00 69.06 304 LEU A CA 1
ATOM 2451 C C . LEU A 1 304 ? 12.253 10.942 -14.665 1.00 69.06 304 LEU A C 1
ATOM 2453 O O . LEU A 1 304 ? 13.130 10.578 -15.446 1.00 69.06 304 LEU A O 1
ATOM 2457 N N . SER A 1 305 ? 12.161 12.209 -14.249 1.00 70.62 305 SER A N 1
ATOM 2458 C CA . SER A 1 305 ? 13.004 13.288 -14.778 1.00 70.62 305 SER A CA 1
ATOM 2459 C C . SER A 1 305 ? 14.490 13.074 -14.471 1.00 70.62 305 SER A C 1
ATOM 2461 O O . SER A 1 305 ? 15.342 13.280 -15.335 1.00 70.62 305 SER A O 1
ATOM 2463 N N . ILE A 1 306 ? 14.824 12.647 -13.248 1.00 68.62 306 ILE A N 1
ATOM 2464 C CA . ILE A 1 306 ? 16.213 12.366 -12.858 1.00 68.62 306 ILE A CA 1
ATOM 2465 C C . ILE A 1 306 ? 16.736 11.129 -13.601 1.00 68.62 306 ILE A C 1
ATOM 2467 O O . ILE A 1 306 ? 17.870 11.152 -14.075 1.00 68.62 306 ILE A O 1
ATOM 2471 N N . SER A 1 307 ? 15.916 10.085 -13.756 1.00 64.38 307 SER A N 1
ATOM 2472 C CA . SER A 1 307 ? 16.267 8.894 -14.543 1.00 64.38 307 SER A CA 1
ATOM 2473 C C . SER A 1 307 ? 16.648 9.267 -15.983 1.00 64.38 307 SER A C 1
ATOM 2475 O O . SER A 1 307 ? 17.729 8.912 -16.460 1.00 64.38 307 SER A O 1
ATOM 2477 N N . GLN A 1 308 ? 15.835 10.093 -16.647 1.00 64.69 308 GLN A N 1
ATOM 2478 C CA . GLN A 1 308 ? 16.140 10.600 -17.990 1.00 64.69 308 GLN A CA 1
ATOM 2479 C C . GLN A 1 308 ? 17.402 11.476 -18.010 1.00 64.69 308 GLN A C 1
ATOM 2481 O O . GLN A 1 308 ? 18.239 11.341 -18.904 1.00 64.69 308 GLN A O 1
ATOM 2486 N N . ALA A 1 309 ? 17.604 12.333 -17.004 1.00 66.31 309 ALA A N 1
ATOM 2487 C CA . ALA A 1 309 ? 18.819 13.143 -16.895 1.00 66.31 309 ALA A CA 1
ATOM 2488 C C . ALA A 1 309 ? 20.091 12.280 -16.752 1.00 66.31 309 ALA A C 1
ATOM 2490 O O . ALA A 1 309 ? 21.134 12.613 -17.321 1.00 66.31 309 ALA A O 1
ATOM 2491 N N . PHE A 1 310 ? 20.017 11.149 -16.045 1.00 64.06 310 PHE A N 1
ATOM 2492 C CA . PHE A 1 310 ? 21.115 10.183 -15.923 1.00 64.06 310 PHE A CA 1
ATOM 2493 C C . PHE A 1 310 ? 21.444 9.509 -17.262 1.00 64.06 310 PHE A C 1
ATOM 2495 O O . PHE A 1 310 ? 22.622 9.341 -17.587 1.00 64.06 310 PHE A O 1
ATOM 2502 N N . GLN A 1 311 ? 20.423 9.181 -18.061 1.00 65.69 311 GLN A N 1
ATOM 2503 C CA . GLN A 1 311 ? 20.604 8.629 -19.406 1.00 65.69 311 GLN A CA 1
ATOM 2504 C C . GLN A 1 311 ? 21.237 9.656 -20.360 1.00 65.69 311 GLN A C 1
ATOM 2506 O O . GLN A 1 311 ? 22.243 9.365 -21.008 1.00 65.69 311 GLN A O 1
ATOM 2511 N N . VAL A 1 312 ? 20.701 10.883 -20.406 1.00 71.12 312 VAL A N 1
ATOM 2512 C CA . VAL A 1 312 ? 21.187 11.955 -21.297 1.00 71.12 312 VAL A CA 1
ATOM 2513 C C . VAL A 1 312 ? 22.610 12.391 -20.935 1.00 71.12 312 VAL A C 1
ATOM 2515 O O . VAL A 1 312 ? 23.433 12.619 -21.823 1.00 71.12 312 VAL A O 1
ATOM 2518 N N . SER A 1 313 ? 22.935 12.463 -19.640 1.00 70.62 313 SER A N 1
ATOM 2519 C CA . SER A 1 313 ? 24.282 12.817 -19.162 1.00 70.62 313 SER A CA 1
ATOM 2520 C C . SER A 1 313 ? 25.322 11.708 -19.349 1.00 70.62 313 SER A C 1
ATOM 2522 O O . SER A 1 313 ? 26.511 11.958 -19.155 1.00 70.62 313 SER A O 1
ATOM 2524 N N . LYS A 1 314 ? 24.904 10.489 -19.730 1.00 75.06 314 LYS A N 1
ATOM 2525 C CA . LYS A 1 314 ? 25.748 9.282 -19.821 1.00 75.06 314 LYS A CA 1
ATOM 2526 C C . LYS A 1 314 ? 26.419 8.885 -18.500 1.00 75.06 314 LYS A C 1
ATOM 2528 O O . LYS A 1 314 ? 27.336 8.062 -18.506 1.00 75.06 314 LYS A O 1
ATOM 2533 N N . LEU A 1 315 ? 25.958 9.422 -17.367 1.00 60.41 315 LEU A N 1
ATOM 2534 C CA . LEU A 1 315 ? 26.437 9.035 -16.039 1.00 60.41 315 LEU A CA 1
ATOM 2535 C C . LEU A 1 315 ? 26.162 7.548 -15.767 1.00 60.41 315 LEU A C 1
ATOM 2537 O O . LEU A 1 315 ? 26.979 6.875 -15.142 1.00 60.41 315 LEU A O 1
ATOM 2541 N N . SER A 1 316 ? 25.060 7.028 -16.314 1.00 67.38 316 SER A N 1
ATOM 2542 C CA . SER A 1 316 ? 24.733 5.599 -16.335 1.00 67.38 316 SER A CA 1
ATOM 2543 C C . SER A 1 316 ? 25.888 4.733 -16.846 1.00 67.38 316 SER A C 1
ATOM 2545 O O . SER A 1 316 ? 26.234 3.739 -16.215 1.00 67.38 316 SER A O 1
ATOM 2547 N N . ASN A 1 317 ? 26.541 5.141 -17.937 1.00 71.00 317 ASN A N 1
ATOM 2548 C CA . ASN A 1 317 ? 27.650 4.394 -18.533 1.00 71.00 317 ASN A CA 1
ATOM 2549 C C . ASN A 1 317 ? 28.906 4.429 -17.650 1.00 71.00 317 ASN A C 1
ATOM 2551 O O . ASN A 1 317 ? 29.619 3.434 -17.552 1.00 71.00 317 ASN A O 1
ATOM 2555 N N . LEU A 1 318 ? 29.179 5.559 -16.989 1.00 73.62 318 LEU A N 1
ATOM 2556 C CA . LEU A 1 318 ? 30.309 5.671 -16.060 1.00 73.62 318 LEU A CA 1
ATOM 2557 C C . LEU A 1 318 ? 30.115 4.774 -14.835 1.00 73.62 318 LEU A C 1
ATOM 2559 O O . LEU A 1 318 ? 31.050 4.089 -14.426 1.00 73.62 318 LEU A O 1
ATOM 2563 N N . LEU A 1 319 ? 28.902 4.749 -14.282 1.00 69.56 319 LEU A N 1
ATOM 2564 C CA . LEU A 1 319 ? 28.564 3.889 -13.151 1.00 69.56 319 LEU A CA 1
ATOM 2565 C C . LEU A 1 319 ? 28.625 2.404 -13.541 1.00 69.56 319 LEU A C 1
ATOM 2567 O O . LEU A 1 319 ? 29.197 1.605 -12.804 1.00 69.56 319 LEU A O 1
ATOM 2571 N N . ALA A 1 320 ? 28.097 2.047 -14.716 1.00 71.62 320 ALA A N 1
ATOM 2572 C CA . ALA A 1 320 ? 28.168 0.687 -15.245 1.00 71.62 320 ALA A CA 1
ATOM 2573 C C . ALA A 1 320 ? 29.622 0.219 -15.423 1.00 71.62 320 ALA A C 1
ATOM 2575 O O . ALA A 1 320 ? 29.970 -0.881 -15.000 1.00 71.62 320 ALA A O 1
ATOM 2576 N N . ASN A 1 321 ? 30.496 1.080 -15.956 1.00 76.88 321 ASN A N 1
ATOM 2577 C CA . ASN A 1 321 ? 31.924 0.783 -16.086 1.00 76.88 321 ASN A CA 1
ATOM 2578 C C . ASN A 1 321 ? 32.615 0.640 -14.720 1.00 76.88 321 ASN A C 1
ATOM 2580 O O . ASN A 1 321 ? 33.443 -0.250 -14.543 1.00 76.88 321 ASN A O 1
ATOM 2584 N N . ALA A 1 322 ? 32.261 1.475 -13.737 1.00 78.25 322 ALA A N 1
ATOM 2585 C CA . ALA A 1 322 ? 32.794 1.372 -12.378 1.00 78.25 322 ALA A CA 1
ATOM 2586 C C . ALA A 1 322 ? 32.366 0.075 -11.669 1.00 78.25 322 ALA A C 1
ATOM 2588 O O . ALA A 1 322 ? 33.099 -0.440 -10.829 1.00 78.25 322 ALA A O 1
ATOM 2589 N N . LEU A 1 323 ? 31.200 -0.470 -12.024 1.00 79.75 323 LEU A N 1
ATOM 2590 C CA . LEU A 1 323 ? 30.656 -1.720 -11.489 1.00 79.75 323 LEU A CA 1
ATOM 2591 C C . LEU A 1 323 ? 31.007 -2.948 -12.342 1.00 79.75 323 LEU A C 1
ATOM 2593 O O . LEU A 1 323 ? 30.564 -4.050 -12.026 1.00 79.75 323 LEU A O 1
ATOM 2597 N N . HIS A 1 324 ? 31.834 -2.804 -13.382 1.00 80.31 324 HIS A N 1
ATOM 2598 C CA . HIS A 1 324 ? 32.191 -3.908 -14.279 1.00 80.31 324 HIS A CA 1
ATOM 2599 C C . HIS A 1 324 ? 32.901 -5.066 -13.554 1.00 80.31 324 HIS A C 1
ATOM 2601 O O . HIS A 1 324 ? 32.814 -6.210 -13.987 1.00 80.31 324 HIS A O 1
ATOM 2607 N N . PHE A 1 325 ? 33.544 -4.816 -12.408 1.00 82.81 325 PHE A N 1
ATOM 2608 C CA . PHE A 1 325 ? 34.131 -5.877 -11.575 1.00 82.81 325 PHE A CA 1
ATOM 2609 C C . PHE A 1 325 ? 33.088 -6.871 -11.027 1.00 82.81 325 PHE A C 1
ATOM 2611 O O . PHE A 1 325 ? 33.443 -7.976 -10.626 1.00 82.81 325 PHE A O 1
ATOM 2618 N N . LEU A 1 326 ? 31.805 -6.492 -11.000 1.00 81.31 326 LEU A N 1
ATOM 2619 C CA . LEU A 1 326 ? 30.702 -7.372 -10.611 1.00 81.31 326 LEU A CA 1
ATOM 2620 C C . LEU A 1 326 ? 30.214 -8.252 -11.767 1.00 81.31 326 LEU A C 1
ATOM 2622 O O . LEU A 1 326 ? 29.428 -9.159 -11.512 1.00 81.31 326 LEU A O 1
ATOM 2626 N N . HIS A 1 327 ? 30.657 -8.011 -13.007 1.00 78.94 327 HIS A N 1
ATOM 2627 C CA . HIS A 1 327 ? 30.203 -8.759 -14.183 1.00 78.94 327 HIS A CA 1
ATOM 2628 C C . HIS A 1 327 ? 30.512 -10.260 -14.077 1.00 78.94 327 HIS A C 1
ATOM 2630 O O . HIS A 1 327 ? 29.673 -11.084 -14.431 1.00 78.94 327 HIS A O 1
ATOM 2636 N N . ASP A 1 328 ? 31.666 -10.610 -13.504 1.00 82.25 328 ASP A N 1
ATOM 2637 C CA . ASP A 1 328 ? 32.091 -12.004 -13.319 1.00 82.25 328 ASP A CA 1
ATOM 2638 C C . ASP A 1 328 ? 31.405 -12.692 -12.122 1.00 82.25 328 ASP A C 1
ATOM 2640 O O . ASP A 1 328 ? 31.566 -13.894 -11.899 1.00 82.25 328 ASP A O 1
ATOM 2644 N N . SER A 1 329 ? 30.629 -11.947 -11.326 1.00 83.06 329 SER A N 1
ATOM 2645 C CA . SER A 1 329 ? 29.898 -12.488 -10.181 1.00 83.06 329 SER A CA 1
ATOM 2646 C C . SER A 1 329 ? 28.604 -13.183 -10.610 1.00 83.06 329 SER A C 1
ATOM 2648 O O . SER A 1 329 ? 27.977 -12.858 -11.618 1.00 83.06 329 SER A O 1
ATOM 2650 N N . SER A 1 330 ? 28.148 -14.151 -9.812 1.00 88.62 330 SER A N 1
ATOM 2651 C CA . SER A 1 330 ? 26.904 -14.862 -10.115 1.00 88.62 330 SER A CA 1
ATOM 2652 C C . SER A 1 330 ? 25.698 -13.910 -10.082 1.00 88.62 330 SER A C 1
ATOM 2654 O O . SER A 1 330 ? 25.497 -13.166 -9.119 1.00 88.62 330 SER A O 1
ATOM 2656 N N . ARG A 1 331 ? 24.837 -13.981 -11.109 1.00 83.56 331 ARG A N 1
ATOM 2657 C CA . ARG A 1 331 ? 23.605 -13.168 -11.209 1.00 83.56 331 ARG A CA 1
ATOM 2658 C C . ARG A 1 331 ? 22.744 -13.238 -9.943 1.00 83.56 331 ARG A C 1
ATOM 2660 O O . ARG A 1 331 ? 22.188 -12.232 -9.520 1.00 83.56 331 ARG A O 1
ATOM 2667 N N . MET A 1 332 ? 22.678 -14.410 -9.308 1.00 83.88 332 MET A N 1
ATOM 2668 C CA . MET A 1 332 ? 21.934 -14.603 -8.059 1.00 83.88 332 MET A CA 1
ATOM 2669 C C . MET A 1 332 ? 22.555 -13.857 -6.874 1.00 83.88 332 MET A C 1
ATOM 2671 O O . MET A 1 332 ? 21.819 -13.269 -6.089 1.00 83.88 332 MET A O 1
ATOM 2675 N N . ALA A 1 333 ? 23.887 -13.822 -6.755 1.00 84.81 333 ALA A N 1
ATOM 2676 C CA . ALA A 1 333 ? 24.551 -13.074 -5.687 1.00 84.81 333 ALA A CA 1
ATOM 2677 C C . ALA A 1 333 ? 24.308 -11.565 -5.817 1.00 84.81 333 ALA A C 1
ATOM 2679 O O . ALA A 1 333 ? 24.027 -10.906 -4.818 1.00 84.81 333 ALA A O 1
ATOM 2680 N N . ILE A 1 334 ? 24.345 -11.033 -7.043 1.00 84.75 334 ILE A N 1
ATOM 2681 C CA . ILE A 1 334 ? 24.036 -9.621 -7.315 1.00 84.75 334 ILE A CA 1
ATOM 2682 C C . ILE A 1 334 ? 22.586 -9.312 -6.926 1.00 84.75 334 ILE A C 1
ATOM 2684 O O . ILE A 1 334 ? 22.332 -8.340 -6.219 1.00 84.75 334 ILE A O 1
ATOM 2688 N N . LEU A 1 335 ? 21.637 -10.166 -7.326 1.00 83.12 335 LEU A N 1
ATOM 2689 C CA . LEU A 1 335 ? 20.224 -9.999 -6.977 1.00 83.12 335 LEU A CA 1
ATOM 2690 C C . LEU A 1 335 ? 19.999 -10.008 -5.461 1.00 83.12 335 LEU A C 1
ATOM 2692 O O . LEU A 1 335 ? 19.336 -9.113 -4.942 1.00 83.12 335 LEU A O 1
ATOM 2696 N N . VAL A 1 336 ? 20.576 -10.972 -4.739 1.00 87.19 336 VAL A N 1
ATOM 2697 C CA . VAL A 1 336 ? 20.458 -11.043 -3.274 1.00 87.19 336 VAL A CA 1
ATOM 2698 C C . VAL A 1 336 ? 21.083 -9.815 -2.613 1.00 87.19 336 VAL A C 1
ATOM 2700 O O . VAL A 1 336 ? 20.469 -9.235 -1.722 1.00 87.19 336 VAL A O 1
ATOM 2703 N N . ALA A 1 337 ? 22.259 -9.374 -3.067 1.00 84.94 337 ALA A N 1
ATOM 2704 C CA . ALA A 1 337 ? 22.915 -8.184 -2.532 1.00 84.94 337 ALA A CA 1
ATOM 2705 C C . ALA A 1 337 ? 22.057 -6.922 -2.719 1.00 84.94 337 ALA A C 1
ATOM 2707 O O . ALA A 1 337 ? 21.897 -6.150 -1.775 1.00 84.94 337 ALA A O 1
ATOM 2708 N N . ILE A 1 338 ? 21.454 -6.742 -3.900 1.00 81.25 338 ILE A N 1
ATOM 2709 C CA . ILE A 1 338 ? 20.546 -5.621 -4.177 1.00 81.25 338 ILE A CA 1
ATOM 2710 C C . ILE A 1 338 ? 19.305 -5.695 -3.284 1.00 81.25 338 ILE A C 1
ATOM 2712 O O . ILE A 1 338 ? 18.911 -4.678 -2.719 1.00 81.25 338 ILE A O 1
ATOM 2716 N N . ILE A 1 339 ? 18.702 -6.878 -3.120 1.00 83.81 339 ILE A N 1
ATOM 2717 C CA . ILE A 1 339 ? 17.521 -7.061 -2.262 1.00 83.81 339 ILE A CA 1
ATOM 2718 C C . ILE A 1 339 ? 17.851 -6.711 -0.808 1.00 83.81 339 ILE A C 1
ATOM 2720 O O . ILE A 1 339 ? 17.120 -5.942 -0.190 1.00 83.81 339 ILE A O 1
ATOM 2724 N N . VAL A 1 340 ? 18.960 -7.227 -0.273 1.00 86.31 340 VAL A N 1
ATOM 2725 C CA . VAL A 1 340 ? 19.386 -6.960 1.111 1.00 86.31 340 VAL A CA 1
ATOM 2726 C C . VAL A 1 340 ? 19.693 -5.480 1.311 1.00 86.31 340 VAL A C 1
ATOM 2728 O O . VAL A 1 340 ? 19.233 -4.889 2.284 1.00 86.31 340 VAL A O 1
ATOM 2731 N N . LEU A 1 341 ? 20.427 -4.859 0.384 1.00 81.81 341 LEU A N 1
ATOM 2732 C CA . LEU A 1 341 ? 20.715 -3.427 0.437 1.00 81.81 341 LEU A CA 1
ATOM 2733 C C . LEU A 1 341 ? 19.418 -2.609 0.418 1.00 81.81 341 LEU A C 1
ATOM 2735 O O . LEU A 1 341 ? 19.253 -1.699 1.226 1.00 81.81 341 LEU A O 1
ATOM 2739 N N . ASN A 1 342 ? 18.481 -2.961 -0.463 1.00 78.06 342 ASN A N 1
ATOM 2740 C CA . ASN A 1 342 ? 17.195 -2.285 -0.574 1.00 78.06 342 ASN A CA 1
ATOM 2741 C C . ASN A 1 342 ? 16.374 -2.411 0.718 1.00 78.06 342 ASN A C 1
ATOM 2743 O O . ASN A 1 342 ? 15.833 -1.412 1.180 1.00 78.06 342 ASN A O 1
ATOM 2747 N N . GLU A 1 343 ? 16.341 -3.597 1.328 1.00 81.38 343 GLU A N 1
ATOM 2748 C CA . GLU A 1 343 ? 15.636 -3.846 2.593 1.00 81.38 343 GLU A CA 1
ATOM 2749 C C . GLU A 1 343 ? 16.275 -3.117 3.787 1.00 81.38 343 GLU A C 1
ATOM 2751 O O . GLU A 1 343 ? 15.595 -2.698 4.720 1.00 81.38 343 GLU A O 1
ATOM 2756 N N . LEU A 1 344 ? 17.595 -2.921 3.773 1.00 82.81 344 LEU A N 1
ATOM 2757 C CA . LEU A 1 344 ? 18.270 -2.091 4.773 1.00 82.81 344 LEU A CA 1
ATOM 2758 C C . LEU A 1 344 ? 17.967 -0.605 4.554 1.00 82.81 344 LEU A C 1
ATOM 2760 O O . LEU A 1 344 ? 17.723 0.131 5.510 1.00 82.81 344 LEU A O 1
ATOM 2764 N N . CYS A 1 345 ? 17.935 -0.155 3.298 1.00 74.62 345 CYS A N 1
ATOM 2765 C CA . CYS A 1 345 ? 17.589 1.222 2.966 1.00 74.62 345 CYS A CA 1
ATOM 2766 C C . CYS A 1 345 ? 16.148 1.570 3.362 1.00 74.62 345 CYS A C 1
ATOM 2768 O O . CYS A 1 345 ? 15.927 2.675 3.857 1.00 74.62 345 CYS A O 1
ATOM 2770 N N . THR A 1 346 ? 15.183 0.659 3.210 1.00 76.12 346 THR A N 1
ATOM 2771 C CA . THR A 1 346 ? 13.774 0.893 3.591 1.00 76.12 346 THR A CA 1
ATOM 2772 C C . THR A 1 346 ? 13.559 1.036 5.099 1.00 76.12 346 THR A C 1
ATOM 2774 O O . THR A 1 346 ? 12.578 1.645 5.520 1.00 76.12 346 THR A O 1
ATOM 2777 N N . GLN A 1 347 ? 14.485 0.552 5.934 1.00 74.44 347 GLN A N 1
ATOM 2778 C CA . GLN A 1 347 ? 14.439 0.789 7.385 1.00 74.44 347 GLN A CA 1
ATOM 2779 C C . GLN A 1 347 ? 14.792 2.235 7.758 1.00 74.44 347 GLN A C 1
ATOM 2781 O O . GLN A 1 347 ? 14.396 2.719 8.818 1.00 74.44 347 GLN A O 1
ATOM 2786 N N . ILE A 1 348 ? 15.543 2.924 6.895 1.00 69.75 348 ILE A N 1
ATOM 2787 C CA . ILE A 1 348 ? 16.077 4.270 7.143 1.00 69.75 348 ILE A CA 1
ATOM 2788 C C . ILE A 1 348 ? 15.311 5.319 6.323 1.00 69.75 348 ILE A C 1
ATOM 2790 O O . ILE A 1 348 ? 15.141 6.460 6.754 1.00 69.75 348 ILE A O 1
ATOM 2794 N N . VAL A 1 349 ? 14.839 4.935 5.137 1.00 70.00 349 VAL A N 1
ATOM 2795 C CA . VAL A 1 349 ? 14.236 5.806 4.130 1.00 70.00 349 VAL A CA 1
ATOM 2796 C C . VAL A 1 349 ? 12.849 5.280 3.763 1.00 70.00 349 VAL A C 1
ATOM 2798 O O . VAL A 1 349 ? 12.659 4.084 3.580 1.00 70.00 349 VAL A O 1
ATOM 2801 N N . ASN A 1 350 ? 11.870 6.176 3.598 1.00 72.00 350 ASN A N 1
ATOM 2802 C CA . ASN A 1 350 ? 10.518 5.802 3.172 1.00 72.00 350 ASN A CA 1
ATOM 2803 C C . ASN A 1 350 ? 10.549 4.963 1.875 1.00 72.00 350 ASN A C 1
ATOM 2805 O O . ASN A 1 350 ? 11.217 5.343 0.911 1.00 72.00 350 ASN A O 1
ATOM 2809 N N . ASN A 1 351 ? 9.768 3.878 1.829 1.00 69.12 351 ASN A N 1
ATOM 2810 C CA . ASN A 1 351 ? 9.663 2.922 0.713 1.00 69.12 351 ASN A CA 1
ATOM 2811 C C . ASN A 1 351 ? 9.522 3.597 -0.660 1.00 69.12 351 ASN A C 1
ATOM 2813 O O . ASN A 1 351 ? 10.076 3.150 -1.662 1.00 69.12 351 ASN A O 1
ATOM 2817 N N . LEU A 1 352 ? 8.791 4.708 -0.693 1.00 64.25 352 LEU A N 1
ATOM 2818 C CA . LEU A 1 352 ? 8.577 5.523 -1.878 1.00 64.25 352 LEU A CA 1
ATOM 2819 C C . LEU A 1 352 ? 9.868 6.200 -2.395 1.00 64.25 352 LEU A C 1
ATOM 2821 O O . LEU A 1 352 ? 10.162 6.189 -3.593 1.00 64.25 352 LEU A O 1
ATOM 2825 N N . SER A 1 353 ? 10.660 6.773 -1.493 1.00 59.47 353 SER A N 1
ATOM 2826 C CA . SER A 1 353 ? 11.919 7.438 -1.834 1.00 59.47 353 SER A CA 1
ATOM 2827 C C . SER A 1 353 ? 12.985 6.430 -2.263 1.00 59.47 353 SER A C 1
ATOM 2829 O O . SER A 1 353 ? 13.727 6.699 -3.204 1.00 59.47 353 SER A O 1
ATOM 2831 N N . VAL A 1 354 ? 13.013 5.243 -1.644 1.00 67.31 354 VAL A N 1
ATOM 2832 C CA . VAL A 1 354 ? 13.886 4.139 -2.078 1.00 67.31 354 VAL A CA 1
ATOM 2833 C C . VAL A 1 354 ? 13.541 3.707 -3.505 1.00 67.31 354 VAL A C 1
ATOM 2835 O O . VAL A 1 354 ? 14.435 3.622 -4.342 1.00 67.31 354 VAL A O 1
ATOM 2838 N N . GLY A 1 355 ? 12.252 3.537 -3.827 1.00 59.25 355 GLY A N 1
ATOM 2839 C CA . GLY A 1 355 ? 11.812 3.223 -5.193 1.00 59.25 355 GLY A CA 1
ATOM 2840 C C . GLY A 1 355 ? 12.222 4.281 -6.227 1.00 59.25 355 GLY A C 1
ATOM 2841 O O . GLY A 1 355 ? 12.623 3.942 -7.338 1.00 59.25 355 GLY A O 1
ATOM 2842 N N . THR A 1 356 ? 12.200 5.560 -5.840 1.00 58.97 356 THR A N 1
ATOM 2843 C CA . THR A 1 356 ? 12.651 6.677 -6.689 1.00 58.97 356 THR A CA 1
ATOM 2844 C C . THR A 1 356 ? 14.158 6.610 -6.958 1.00 58.97 356 THR A C 1
ATOM 2846 O O . THR A 1 356 ? 14.589 6.752 -8.099 1.00 58.97 356 THR A O 1
ATOM 2849 N N . LEU A 1 357 ? 14.968 6.353 -5.924 1.00 62.09 357 LEU A N 1
ATOM 2850 C CA . LEU A 1 357 ? 16.422 6.203 -6.057 1.00 62.09 357 LEU A CA 1
ATOM 2851 C C . LEU A 1 357 ? 16.787 5.013 -6.948 1.00 62.09 357 LEU A C 1
ATOM 2853 O O . LEU A 1 357 ? 17.666 5.123 -7.799 1.00 62.09 357 LEU A O 1
ATOM 2857 N N . HIS A 1 358 ? 16.072 3.902 -6.791 1.00 64.00 358 HIS A N 1
ATOM 2858 C CA . HIS A 1 358 ? 16.324 2.683 -7.549 1.00 64.00 358 HIS A CA 1
ATOM 2859 C C . HIS A 1 358 ? 16.035 2.856 -9.048 1.00 64.00 358 HIS A C 1
ATOM 2861 O O . HIS A 1 358 ? 16.749 2.323 -9.894 1.00 64.00 358 HIS A O 1
ATOM 2867 N N . MET A 1 359 ? 15.012 3.637 -9.392 1.00 59.06 359 MET A N 1
ATOM 2868 C CA . MET A 1 359 ? 14.712 3.996 -10.776 1.00 59.06 359 MET A CA 1
ATOM 2869 C C . MET A 1 359 ? 15.840 4.812 -11.418 1.00 59.06 359 MET A C 1
ATOM 2871 O O . MET A 1 359 ? 16.250 4.517 -12.538 1.00 59.06 359 MET A O 1
ATOM 2875 N N . VAL A 1 360 ? 16.376 5.794 -10.690 1.00 58.72 360 VAL A N 1
ATOM 2876 C CA . VAL A 1 360 ? 17.493 6.626 -11.159 1.00 58.72 360 VAL A CA 1
ATOM 2877 C C . VAL A 1 360 ? 18.737 5.784 -11.451 1.00 58.72 360 VAL A C 1
ATOM 2879 O O . VAL A 1 360 ? 19.447 6.050 -12.419 1.00 58.72 360 VAL A O 1
ATOM 2882 N N . THR A 1 361 ? 18.998 4.751 -10.646 1.00 59.06 361 THR A N 1
ATOM 2883 C CA . THR A 1 361 ? 20.170 3.887 -10.831 1.00 59.06 361 THR A CA 1
ATOM 2884 C C . THR A 1 361 ? 19.952 2.796 -11.875 1.00 59.06 361 THR A C 1
ATOM 2886 O O . THR A 1 361 ? 20.877 2.514 -12.633 1.00 59.06 361 THR A O 1
ATOM 2889 N N . ASN A 1 362 ? 18.755 2.196 -11.950 1.00 56.47 362 ASN A N 1
ATOM 2890 C CA . ASN A 1 362 ? 18.472 1.039 -12.815 1.00 56.47 362 ASN A CA 1
ATOM 2891 C C . ASN A 1 362 ? 17.885 1.392 -14.184 1.00 56.47 362 ASN A C 1
ATOM 2893 O O . ASN A 1 362 ? 17.901 0.536 -15.067 1.00 56.47 362 ASN A O 1
ATOM 2897 N N . GLY A 1 363 ? 17.444 2.633 -14.416 1.00 50.50 363 GLY A N 1
ATOM 2898 C CA . GLY A 1 363 ? 17.108 3.133 -15.759 1.00 50.50 363 GLY A CA 1
ATOM 2899 C C . GLY A 1 363 ? 18.308 3.187 -16.721 1.00 50.50 363 GLY A C 1
ATOM 2900 O O . GLY A 1 363 ? 18.216 3.746 -17.807 1.00 50.50 363 GLY A O 1
ATOM 2901 N N . SER A 1 364 ? 19.455 2.641 -16.318 1.00 45.75 364 SER A N 1
ATOM 2902 C CA . SER A 1 364 ? 20.738 2.624 -17.014 1.00 45.75 364 SER A CA 1
ATOM 2903 C C . SER A 1 364 ? 20.975 1.384 -17.888 1.00 45.75 364 SER A C 1
ATOM 2905 O O . SER A 1 364 ? 21.924 1.387 -18.670 1.00 45.75 364 SER A O 1
ATOM 2907 N N . ASN A 1 365 ? 20.143 0.339 -17.800 1.00 44.06 365 ASN A N 1
ATOM 2908 C CA . ASN A 1 365 ? 20.487 -0.986 -18.329 1.00 44.06 365 ASN A CA 1
ATOM 2909 C C . ASN A 1 365 ? 19.610 -1.452 -19.502 1.00 44.06 365 ASN A C 1
ATOM 2911 O O . ASN A 1 365 ? 19.042 -2.538 -19.461 1.00 44.06 365 ASN A O 1
ATOM 2915 N N . GLU A 1 366 ? 19.570 -0.694 -20.599 1.00 39.94 366 GLU A N 1
ATOM 2916 C CA . GLU A 1 366 ? 19.060 -1.225 -21.878 1.00 39.94 366 GLU A CA 1
ATOM 2917 C C . GLU A 1 366 ? 20.090 -2.095 -22.631 1.00 39.94 366 GLU A C 1
ATOM 2919 O O . GLU A 1 366 ? 19.749 -2.700 -23.644 1.00 39.94 366 GLU A O 1
ATOM 2924 N N . LYS A 1 367 ? 21.353 -2.194 -22.179 1.00 37.09 367 LYS A N 1
ATOM 2925 C CA . LYS A 1 367 ? 22.422 -2.831 -22.984 1.00 37.09 367 LYS A CA 1
ATOM 2926 C C . LYS A 1 367 ? 23.281 -3.906 -22.315 1.00 37.09 367 LYS A C 1
ATOM 2928 O O . LYS A 1 367 ? 24.208 -4.377 -22.956 1.00 37.09 367 LYS A O 1
ATOM 2933 N N . ILE A 1 368 ? 23.006 -4.312 -21.073 1.00 36.38 368 ILE A N 1
ATOM 2934 C CA . ILE A 1 368 ? 23.895 -5.246 -20.337 1.00 36.38 368 ILE A CA 1
ATOM 2935 C C . ILE A 1 368 ? 23.258 -6.637 -20.112 1.00 36.38 368 ILE A C 1
ATOM 2937 O O . ILE A 1 368 ? 23.899 -7.531 -19.574 1.00 36.38 368 ILE A O 1
ATOM 2941 N N . ILE A 1 369 ? 22.012 -6.872 -20.547 1.00 33.81 369 ILE A N 1
ATOM 2942 C CA . ILE A 1 369 ? 21.327 -8.177 -20.374 1.00 33.81 369 ILE A CA 1
ATOM 2943 C C . ILE A 1 369 ? 21.143 -8.927 -21.712 1.00 33.81 369 ILE A C 1
ATOM 2945 O O . ILE A 1 369 ? 20.317 -9.829 -21.816 1.00 33.81 369 ILE A O 1
ATOM 2949 N N . TYR A 1 370 ? 21.955 -8.610 -22.723 1.00 29.08 370 TYR A N 1
ATOM 2950 C CA . TYR A 1 370 ? 22.151 -9.479 -23.888 1.00 29.08 370 TYR A CA 1
ATOM 2951 C C . TYR A 1 370 ? 23.629 -9.720 -24.138 1.00 29.08 370 TYR A C 1
ATOM 2953 O O . TYR A 1 370 ? 24.384 -8.721 -24.114 1.00 29.08 370 TYR A O 1
#

Secondary structure (DSSP, 8-state):
--HHHHHHHHHHHHHHHHHHHHHTHHHHHH-SHHHHHHHHHHHHHHHHHHT-S-HHHHHTHHHHHHHHTT---------SS--SSSHHHHHHHHHHHHHHHHHHHHHHHHHHHHHHHHHHHSTTTSHHHHHHHHHHHHHTTTSS----HHHHHHHHHHHHHHHHHHHHHHHHHHH-HHHH-TTSS------HHHHHHHHHHHHHHHHHT-SPPHHHHHHHHHHHHHHHHHHHHS-TTS---GGGGS-TTT--HHHHHHHHHHHHHHSBSS-TTSTT----BSS-HHHHHHHS-HHHHHHHHHHHHHHHHHHHTTHHHHHHHHTGGGTTS-HHHHHHHHHHHHHHHHHHS-HHHHHHHHHHHHTT-SSS--

Organism: NCBI:txid392033

InterPro domains:
  IPR001898 Solute carrier family 13 [PF00939] (12-76)
  IPR001898 Solute carrier family 13 [PF00939] (101-341)

Radius of gyration: 28.56 Å; chains: 1; bounding box: 72×64×82 Å